Protein AF-A0A7S2S5Z4-F1 (afdb_monomer)

pLDDT: mean 73.34, std 19.38, range [32.06, 94.19]

Secondary structure (DSSP, 8-state):
-------------------------------------HHHHHHHHHHHHHHHTS-HHHHHHHHHHHHHHHHHTSTTHHHHHHHHHHHHHHHS-TT---B----S-HHHHHHHHHHHHHHHHHHHHHHHHHHHHHHHHHTTSTTHHHHHHHHHHHHHHH--SS-B-HHHHHHHHHHHHHHHHHHHHHTS----------

Solvent-accessible surface area (backbone atoms only — not comparable to full-atom values): 11552 Å² total; per-residue (Å²): 132,88,86,90,87,82,84,87,73,90,83,78,80,73,84,70,82,80,71,87,87,75,91,77,96,64,96,70,76,84,67,77,76,71,76,70,70,73,59,56,66,56,22,51,54,52,26,52,48,26,44,76,72,55,49,16,52,59,52,16,46,52,30,38,52,53,10,51,55,28,39,71,60,62,84,38,25,72,58,10,56,50,30,42,54,48,14,58,40,43,46,44,56,51,84,62,78,85,44,71,54,74,68,97,46,75,70,59,57,53,51,32,51,55,50,30,62,74,37,34,73,63,12,51,57,48,28,52,53,25,51,56,51,18,50,60,30,38,74,63,64,80,26,40,73,47,18,55,50,26,52,54,51,24,52,42,40,40,43,72,55,63,65,39,55,64,69,61,51,52,50,52,51,52,51,49,52,50,52,54,50,47,51,56,57,74,72,45,80,88,70,84,76,80,71,87,79,129

Foldseek 3Di:
DDDDDDDDDDDDDDPDPDDDDDDDDDPDDPPPPPPPVVQPVVLVVVLVCCVVPLCLLVLLVVLLVVLVVLCVVVVSVVVSVLSNVLSVCSSRVGPADWDLDDDPDVVQVVVLVVVLVVQQVVLVVLLVVLCVSLVVLVVVVVSPVSSVSSVVSSVCSSRSDRTDGPVVVVVVVVVVCVVVVVVVVVPDPDDDDPDPDD

Mean predicted aligned error: 14.9 Å

Sequence (198 aa):
MNVKGSHGGPSYAVPIAQAPVGTETTIHTTETVFYEDDGQSVSFVFNVLWICFGSGAVIAAVYAVFGFLLCCTIVLAPFGLQLLKIAQLALFPFGKHVDSCSCENSCTAIIDIIMNVLWFPMGFVLLQLHIVMGISCALTCIGIPFAFQHLKLAQLALFPFGSANHNDYTSHVHTRTHVQRQTIYDDAPDYPRYGAVN

Structure (mmCIF, N/CA/C/O backbone):
data_AF-A0A7S2S5Z4-F1
#
_entry.id   AF-A0A7S2S5Z4-F1
#
loop_
_atom_site.group_PDB
_atom_site.id
_atom_site.type_symbol
_atom_site.label_atom_id
_atom_site.label_alt_id
_atom_site.label_comp_id
_atom_site.label_asym_id
_atom_site.label_entity_id
_atom_site.label_seq_id
_atom_site.pdbx_PDB_ins_code
_atom_site.Cartn_x
_atom_site.Cartn_y
_atom_site.Cartn_z
_atom_site.occupancy
_atom_site.B_iso_or_equiv
_atom_site.auth_seq_id
_atom_site.auth_comp_id
_atom_site.auth_asym_id
_atom_site.auth_atom_id
_atom_site.pdbx_PDB_model_num
ATOM 1 N N . MET A 1 1 ? 67.514 34.088 31.538 1.00 35.75 1 MET A N 1
ATOM 2 C CA . MET A 1 1 ? 67.143 34.634 30.217 1.00 35.75 1 MET A CA 1
ATOM 3 C C . MET A 1 1 ? 66.727 33.479 29.317 1.00 35.75 1 MET A C 1
ATOM 5 O O . MET A 1 1 ? 67.397 32.459 29.310 1.00 35.75 1 MET A O 1
ATOM 9 N N . ASN A 1 2 ? 65.583 33.670 28.659 1.00 34.47 2 ASN A N 1
ATOM 10 C CA . ASN A 1 2 ? 65.002 32.985 27.487 1.00 34.47 2 ASN A CA 1
ATOM 11 C C . ASN A 1 2 ? 66.112 32.606 26.445 1.00 34.47 2 ASN A C 1
ATOM 13 O O . ASN A 1 2 ? 67.126 33.296 26.427 1.00 34.47 2 ASN A O 1
ATOM 17 N N . VAL A 1 3 ? 66.060 31.598 25.552 1.00 38.84 3 VAL A N 1
ATOM 18 C CA . VAL A 1 3 ? 65.082 31.348 24.468 1.00 38.84 3 VAL A CA 1
ATOM 19 C C . VAL A 1 3 ? 65.391 30.017 23.706 1.00 38.84 3 VAL A C 1
ATOM 21 O O . VAL A 1 3 ? 66.540 29.778 23.359 1.00 38.84 3 VAL A O 1
ATOM 24 N N . LYS A 1 4 ? 64.318 29.268 23.361 1.00 37.03 4 LYS A N 1
ATOM 25 C CA . LYS A 1 4 ? 64.013 28.359 22.205 1.00 37.03 4 LYS A CA 1
ATOM 26 C C . LYS A 1 4 ? 64.847 27.121 21.826 1.00 37.03 4 LYS A C 1
ATOM 28 O O . LYS A 1 4 ? 66.028 27.196 21.521 1.00 37.03 4 LYS A O 1
ATOM 33 N N . GLY A 1 5 ? 64.077 26.064 21.522 1.00 32.06 5 GLY A N 1
ATOM 34 C CA . GLY A 1 5 ? 64.346 25.144 20.411 1.00 32.06 5 GLY A CA 1
ATOM 35 C C . GLY A 1 5 ? 63.546 23.834 20.456 1.00 32.06 5 GLY A C 1
ATOM 36 O O . GLY A 1 5 ? 64.161 22.783 20.549 1.00 32.06 5 GLY A O 1
ATOM 37 N N . SER A 1 6 ? 62.205 23.860 20.426 1.00 34.72 6 SER A N 1
ATOM 38 C CA . SER A 1 6 ? 61.393 22.633 20.287 1.00 34.72 6 SER A CA 1
ATOM 39 C C . SER A 1 6 ? 60.751 22.592 18.901 1.00 34.72 6 SER A C 1
ATOM 41 O O . SER A 1 6 ? 60.017 23.505 18.518 1.00 34.72 6 SER A O 1
ATOM 43 N N . HIS A 1 7 ? 61.123 21.566 18.138 1.00 40.75 7 HIS A N 1
ATOM 44 C CA . HIS A 1 7 ? 60.677 21.294 16.779 1.00 40.75 7 HIS A CA 1
ATOM 45 C C . HIS A 1 7 ? 59.185 20.950 16.738 1.00 40.75 7 HIS A C 1
ATOM 47 O O . HIS A 1 7 ? 58.712 20.094 17.483 1.00 40.75 7 HIS A O 1
ATOM 53 N N . GLY A 1 8 ? 58.463 21.606 15.829 1.00 41.84 8 GLY A N 1
ATOM 54 C CA . GLY A 1 8 ? 57.088 21.270 15.486 1.00 41.84 8 GLY A CA 1
ATOM 55 C C . GLY A 1 8 ? 57.014 19.985 14.662 1.00 41.84 8 GLY A C 1
ATOM 56 O O . GLY A 1 8 ? 57.680 19.864 13.635 1.00 41.84 8 GLY A O 1
ATOM 57 N N . GLY A 1 9 ? 56.176 19.053 15.108 1.00 35.16 9 GLY A N 1
ATOM 58 C CA . GLY A 1 9 ? 55.595 17.996 14.282 1.00 35.16 9 GLY A CA 1
ATOM 59 C C . GLY A 1 9 ? 54.111 18.299 14.025 1.00 35.16 9 GLY A C 1
ATOM 60 O O . GLY A 1 9 ? 53.494 19.000 14.834 1.00 35.16 9 GLY A O 1
ATOM 61 N N . PRO A 1 10 ? 53.524 17.830 12.909 1.00 38.25 10 PRO A N 1
ATOM 62 C CA . PRO A 1 10 ? 52.137 18.118 12.566 1.00 38.25 10 PRO A CA 1
ATOM 63 C C . PRO A 1 10 ? 51.181 17.465 13.571 1.00 38.25 10 PRO A C 1
ATOM 65 O O . PRO A 1 10 ? 51.155 16.249 13.749 1.00 38.25 10 PRO A O 1
ATOM 68 N N . SER A 1 11 ? 50.391 18.309 14.231 1.00 39.28 11 SER A N 1
ATOM 69 C CA . SER A 1 11 ? 49.291 17.916 15.103 1.00 39.28 11 SER A CA 1
ATOM 70 C C . SER A 1 11 ? 48.134 17.430 14.229 1.00 39.28 11 SER A C 1
ATOM 72 O O . SER A 1 11 ? 47.405 18.239 13.658 1.00 39.28 11 SER A O 1
ATOM 74 N N . TYR A 1 12 ? 47.979 16.114 14.077 1.00 47.72 12 TYR A N 1
ATOM 75 C CA . TYR A 1 12 ? 46.715 15.558 13.605 1.00 47.72 12 TYR A CA 1
ATOM 76 C C . TYR A 1 12 ? 45.796 15.427 14.822 1.00 47.72 12 TYR A C 1
ATOM 78 O O . TYR A 1 12 ? 45.972 14.578 15.694 1.00 47.72 12 TYR A O 1
ATOM 86 N N . ALA A 1 13 ? 44.836 16.341 14.927 1.00 36.75 13 ALA A N 1
ATOM 87 C CA . ALA A 1 13 ? 43.748 16.211 15.876 1.00 36.75 13 ALA A CA 1
ATOM 88 C C . ALA A 1 13 ? 42.851 15.058 15.409 1.00 36.75 13 ALA A C 1
ATOM 90 O O . ALA A 1 13 ? 42.103 15.196 14.444 1.00 36.75 13 ALA A O 1
ATOM 91 N N . VAL A 1 14 ? 42.931 13.914 16.084 1.00 42.06 14 VAL A N 1
ATOM 92 C CA . VAL A 1 14 ? 41.853 12.922 16.050 1.00 42.06 14 VAL A CA 1
ATOM 93 C C . VAL A 1 14 ? 40.667 13.560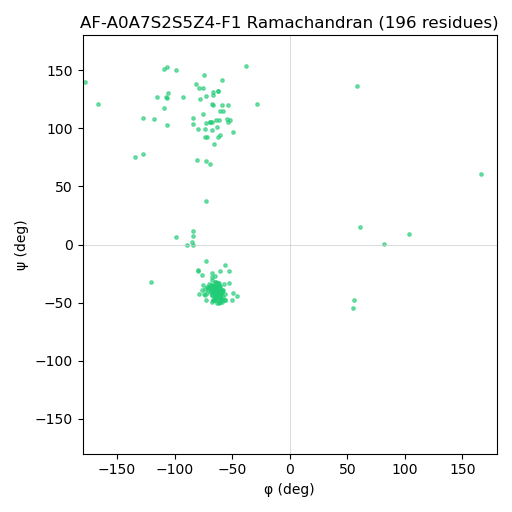 16.783 1.00 42.06 14 VAL A C 1
ATOM 95 O O . VAL A 1 14 ? 40.832 13.917 17.953 1.00 42.06 14 VAL A O 1
ATOM 98 N N . PRO A 1 15 ? 39.483 13.743 16.169 1.00 40.06 15 PRO A N 1
ATOM 99 C CA . PRO A 1 15 ? 38.296 14.089 16.932 1.00 40.06 15 PRO A CA 1
ATOM 100 C C . PRO A 1 15 ? 37.944 12.883 17.803 1.00 40.06 15 PRO A C 1
ATOM 102 O O . PRO A 1 15 ? 37.377 11.889 17.355 1.00 40.06 15 PRO A O 1
ATOM 105 N N . ILE A 1 16 ? 38.367 12.963 19.061 1.00 40.84 16 ILE A N 1
ATOM 106 C CA . ILE A 1 16 ? 38.003 12.039 20.124 1.00 40.84 16 ILE A CA 1
ATOM 107 C C . ILE A 1 16 ? 36.482 12.106 20.229 1.00 40.84 16 ILE A C 1
ATOM 109 O O . ILE A 1 16 ? 35.926 13.182 20.460 1.00 40.84 16 ILE A O 1
ATOM 113 N N . ALA A 1 17 ? 35.812 10.974 20.029 1.00 46.44 17 ALA A N 1
ATOM 114 C CA . ALA A 1 17 ? 34.403 10.826 20.347 1.00 46.44 17 ALA A CA 1
ATOM 115 C C . ALA A 1 17 ? 34.191 11.289 21.797 1.00 46.44 17 ALA A C 1
ATOM 117 O O . ALA A 1 17 ? 34.629 10.629 22.740 1.00 46.44 17 ALA A O 1
ATOM 118 N N . GLN A 1 18 ? 33.580 12.460 21.976 1.00 35.84 18 GLN A N 1
ATOM 119 C CA . GLN A 1 18 ? 33.203 12.954 23.291 1.00 35.84 18 GLN A CA 1
ATOM 120 C C . GLN A 1 18 ? 32.030 12.107 23.786 1.00 35.84 18 GLN A C 1
ATOM 122 O O . GLN A 1 18 ? 30.871 12.395 23.499 1.00 35.84 18 GLN A O 1
ATOM 127 N N . ALA A 1 19 ? 32.334 11.041 24.523 1.00 42.00 19 ALA A N 1
ATOM 128 C CA . ALA A 1 19 ? 31.381 10.470 25.459 1.00 42.00 19 ALA A CA 1
ATOM 129 C C . ALA A 1 19 ? 31.161 11.501 26.582 1.00 42.00 19 ALA A C 1
ATOM 131 O O . ALA A 1 19 ? 32.151 11.997 27.135 1.00 42.00 19 ALA A O 1
ATOM 132 N N . PRO A 1 20 ? 29.915 11.864 26.933 1.00 42.94 20 PRO A N 1
ATOM 133 C CA . PRO A 1 20 ? 29.685 12.733 28.072 1.00 42.94 20 PRO A CA 1
ATOM 134 C C . PRO A 1 20 ? 30.033 11.966 29.352 1.00 42.94 20 PRO A C 1
ATOM 136 O O . PRO A 1 20 ? 29.313 11.074 29.794 1.00 42.94 20 PRO A O 1
ATOM 139 N N . VAL A 1 21 ? 31.180 12.324 29.928 1.00 47.44 21 VAL A N 1
ATOM 140 C CA . VAL A 1 21 ? 31.572 11.999 31.299 1.00 47.44 21 VAL A CA 1
ATOM 141 C C . VAL A 1 21 ? 30.729 12.872 32.227 1.00 47.44 21 VAL A C 1
ATOM 143 O O . VAL A 1 21 ? 30.955 14.074 32.343 1.00 47.44 21 VAL A O 1
ATOM 146 N N . GLY A 1 22 ? 29.735 12.248 32.854 1.00 37.84 22 GLY A N 1
ATOM 147 C CA . GLY A 1 22 ? 28.956 12.777 33.966 1.00 37.84 22 GLY A CA 1
ATOM 148 C C . GLY A 1 22 ? 28.975 11.751 35.093 1.00 37.84 22 GLY A C 1
ATOM 149 O O . GLY A 1 22 ? 28.433 10.659 34.969 1.00 37.84 22 GLY A O 1
ATOM 150 N N . THR A 1 23 ? 29.697 12.092 36.146 1.00 40.00 23 THR A N 1
ATOM 151 C CA . THR A 1 23 ? 30.058 11.280 37.304 1.00 40.00 23 THR A CA 1
ATOM 152 C C . THR A 1 23 ? 28.889 11.164 38.287 1.00 40.00 23 THR A C 1
ATOM 154 O O . THR A 1 23 ? 28.434 12.195 38.762 1.00 40.00 23 THR A O 1
ATOM 157 N N . GLU A 1 24 ? 28.472 9.947 38.659 1.00 36.22 24 GLU A N 1
ATOM 158 C CA . GLU A 1 24 ? 28.157 9.589 40.055 1.00 36.22 24 GLU A CA 1
ATOM 159 C C . GLU A 1 24 ? 28.022 8.067 40.231 1.00 36.22 24 GLU A C 1
ATOM 161 O O . GLU A 1 24 ? 27.227 7.383 39.589 1.00 36.22 24 GLU A O 1
ATOM 166 N N . THR A 1 25 ? 28.860 7.532 41.114 1.00 44.59 25 THR A N 1
ATOM 167 C CA . THR A 1 25 ? 28.954 6.123 41.485 1.00 44.59 25 THR A CA 1
ATOM 168 C C . THR A 1 25 ? 27.765 5.739 42.365 1.00 44.59 25 THR A C 1
ATOM 170 O O . THR A 1 25 ? 27.832 5.864 43.583 1.00 44.59 25 THR A O 1
ATOM 173 N N . THR A 1 26 ? 26.687 5.236 41.769 1.00 34.41 26 THR A N 1
ATOM 174 C CA . THR A 1 26 ? 25.682 4.438 42.486 1.00 34.41 26 THR A CA 1
ATOM 175 C C . THR A 1 26 ? 25.720 3.039 41.895 1.00 34.41 26 THR A C 1
ATOM 177 O O . THR A 1 26 ? 25.682 2.881 40.677 1.00 34.41 26 THR A O 1
ATOM 180 N N . ILE A 1 27 ? 25.880 2.022 42.740 1.00 42.06 27 ILE A N 1
ATOM 181 C CA . ILE A 1 27 ? 25.939 0.616 42.332 1.00 42.06 27 ILE A CA 1
ATOM 182 C C . ILE A 1 27 ? 24.557 0.243 41.777 1.00 42.06 27 ILE A C 1
ATOM 184 O O . ILE A 1 27 ? 23.680 -0.193 42.514 1.00 42.06 27 ILE A O 1
ATOM 188 N N . HIS A 1 28 ? 24.339 0.486 40.486 1.00 34.00 28 HIS A N 1
ATOM 189 C CA . HIS A 1 28 ? 23.132 0.079 39.787 1.00 34.00 28 HIS A CA 1
ATOM 190 C C . HIS A 1 28 ? 23.310 -1.369 39.357 1.00 34.00 28 HIS A C 1
ATOM 192 O O . HIS A 1 28 ? 24.112 -1.688 38.477 1.00 34.00 28 HIS A O 1
ATOM 198 N N . THR A 1 29 ? 22.565 -2.242 40.031 1.00 39.62 29 THR A N 1
ATOM 199 C CA . THR A 1 29 ? 22.150 -3.556 39.553 1.00 39.62 29 THR A CA 1
ATOM 200 C C . THR A 1 29 ? 22.057 -3.540 38.031 1.00 39.62 29 THR A C 1
ATOM 202 O O . THR A 1 29 ? 21.316 -2.741 37.460 1.00 39.62 29 THR A O 1
ATOM 205 N N . THR A 1 30 ? 22.832 -4.400 37.372 1.00 47.44 30 THR A N 1
ATOM 206 C CA . THR A 1 30 ? 22.680 -4.694 35.947 1.00 47.44 30 THR A CA 1
ATOM 207 C C . THR A 1 30 ? 21.373 -5.461 35.765 1.00 47.44 30 THR A C 1
ATOM 209 O O . THR A 1 30 ? 21.367 -6.656 35.492 1.00 47.44 30 THR A O 1
ATOM 212 N N . GLU A 1 31 ? 20.242 -4.791 35.974 1.00 44.16 31 GLU A N 1
ATOM 213 C CA . GLU A 1 31 ? 19.014 -5.213 35.335 1.00 44.16 31 GLU A CA 1
ATOM 214 C C . GLU A 1 31 ? 19.257 -4.948 33.858 1.00 44.16 31 GLU A C 1
ATOM 216 O O . GLU A 1 31 ? 19.344 -3.810 33.398 1.00 44.16 31 GLU A O 1
ATOM 221 N N . THR A 1 32 ? 19.477 -6.029 33.119 1.00 43.31 32 THR A N 1
ATOM 222 C CA . THR A 1 32 ? 19.173 -6.058 31.702 1.00 43.31 32 THR A CA 1
ATOM 223 C C . THR A 1 32 ? 17.748 -5.537 31.581 1.00 43.31 32 THR A C 1
ATOM 225 O O . THR A 1 32 ? 16.797 -6.279 31.824 1.00 43.31 32 THR A O 1
ATOM 228 N N . VAL A 1 33 ? 17.598 -4.245 31.289 1.00 52.91 33 VAL A N 1
ATOM 229 C CA . VAL A 1 33 ? 16.338 -3.698 30.809 1.00 52.91 33 VAL A CA 1
ATOM 230 C C . VAL A 1 33 ? 16.130 -4.421 29.492 1.00 52.91 33 VAL A C 1
ATOM 232 O O . VAL A 1 33 ? 16.711 -4.070 28.465 1.00 52.91 33 VAL A O 1
ATOM 235 N N . PHE A 1 34 ? 15.404 -5.534 29.563 1.00 45.66 34 PHE A N 1
ATOM 236 C CA . PHE A 1 34 ? 14.743 -6.088 28.409 1.00 45.66 34 PHE A CA 1
ATOM 237 C C . PHE A 1 34 ? 13.916 -4.918 27.890 1.00 45.66 34 PHE A C 1
ATOM 239 O O . PHE A 1 34 ? 12.983 -4.474 28.557 1.00 45.66 34 PHE A O 1
ATOM 246 N N . TYR A 1 35 ? 14.335 -4.340 26.765 1.00 47.91 35 TYR A N 1
ATOM 247 C CA . TYR A 1 35 ? 13.400 -3.608 25.934 1.00 47.91 35 TYR A CA 1
ATOM 248 C C . TYR A 1 35 ? 12.370 -4.660 25.555 1.00 47.91 35 TYR A C 1
ATOM 250 O O . TYR A 1 35 ? 12.604 -5.483 24.670 1.00 47.91 35 TYR A O 1
ATOM 258 N N . GLU A 1 36 ? 11.298 -4.726 26.331 1.00 54.91 36 GLU A N 1
ATOM 259 C CA . GLU A 1 36 ? 10.084 -5.352 25.870 1.00 54.91 36 GLU A CA 1
ATOM 260 C C . GLU A 1 36 ? 9.781 -4.630 24.547 1.00 54.91 36 GLU A C 1
ATOM 262 O O . GLU A 1 36 ? 9.798 -3.400 24.456 1.00 54.91 36 GLU A O 1
ATOM 267 N N . ASP A 1 37 ? 9.726 -5.382 23.448 1.00 57.19 37 ASP A N 1
ATOM 268 C CA . ASP A 1 37 ? 9.360 -4.834 22.144 1.00 57.19 37 ASP A CA 1
ATOM 269 C C . ASP A 1 37 ? 7.850 -4.559 22.199 1.00 57.19 37 ASP A C 1
ATOM 271 O O . ASP A 1 37 ? 7.027 -5.298 21.653 1.00 57.19 37 ASP A O 1
ATOM 275 N N . ASP A 1 38 ? 7.479 -3.519 22.955 1.00 56.97 38 ASP A N 1
ATOM 276 C CA . ASP A 1 38 ? 6.111 -3.147 23.337 1.00 56.97 38 ASP A CA 1
ATOM 277 C C . ASP A 1 38 ? 5.202 -2.942 22.110 1.00 56.97 38 ASP A C 1
ATOM 279 O O . ASP A 1 38 ? 3.971 -2.933 22.202 1.00 56.97 38 ASP A O 1
ATOM 283 N N . GLY A 1 39 ? 5.816 -2.764 20.935 1.00 59.72 39 GLY A N 1
ATOM 284 C CA . GLY A 1 39 ? 5.173 -2.499 19.656 1.00 59.72 39 GLY A CA 1
ATOM 285 C C . GLY A 1 39 ? 4.590 -3.724 18.942 1.00 59.72 39 GLY A C 1
ATOM 286 O O . GLY A 1 39 ? 3.684 -3.558 18.116 1.00 59.72 39 GLY A O 1
ATOM 287 N N . GLN A 1 40 ? 5.047 -4.950 19.232 1.00 64.88 40 GLN A N 1
ATOM 288 C CA . GLN A 1 40 ? 4.597 -6.153 18.500 1.00 64.88 40 GLN A CA 1
ATOM 289 C C . GLN A 1 40 ? 3.167 -6.541 18.871 1.00 64.88 40 GLN A C 1
ATOM 291 O O . GLN A 1 40 ? 2.316 -6.750 18.001 1.00 64.88 40 GLN A O 1
ATOM 296 N N . SER A 1 41 ? 2.881 -6.584 20.171 1.00 72.19 41 SER A N 1
ATOM 297 C CA . SER A 1 41 ? 1.585 -7.006 20.709 1.00 72.19 41 SER A CA 1
ATOM 298 C C . SER A 1 41 ? 0.464 -6.043 20.314 1.00 72.19 41 SER A C 1
ATOM 300 O O . SER A 1 41 ? -0.615 -6.471 19.900 1.00 72.19 41 SER A O 1
ATOM 302 N N . VAL A 1 42 ? 0.731 -4.733 20.355 1.00 78.38 42 VAL A N 1
ATOM 303 C CA . VAL A 1 42 ? -0.233 -3.714 19.913 1.00 78.38 42 VAL A CA 1
ATOM 304 C C . VAL A 1 42 ? -0.488 -3.802 18.407 1.00 78.38 42 VAL A C 1
ATOM 306 O O . VAL A 1 42 ? -1.640 -3.751 17.974 1.00 78.38 42 VAL A O 1
ATOM 309 N N . SER A 1 43 ? 0.557 -4.026 17.604 1.00 83.69 43 SER A N 1
ATOM 310 C CA . SER A 1 43 ? 0.428 -4.177 16.151 1.00 83.69 43 SER A CA 1
ATOM 311 C C . SER A 1 43 ? -0.397 -5.407 15.779 1.00 83.69 43 SER A C 1
ATOM 313 O O . SER A 1 43 ? -1.216 -5.341 14.862 1.00 83.69 43 SER A O 1
ATOM 315 N N . PHE A 1 44 ? -0.247 -6.512 16.514 1.00 87.44 44 PHE A N 1
ATOM 316 C CA . PHE A 1 44 ? -1.049 -7.715 16.308 1.00 87.44 44 PHE A CA 1
ATOM 317 C C . PHE A 1 44 ? -2.544 -7.455 16.534 1.00 87.44 44 PHE A C 1
ATOM 319 O O . PHE A 1 44 ? -3.356 -7.749 15.655 1.00 87.44 44 PHE A O 1
ATOM 326 N N . VAL A 1 45 ? -2.913 -6.844 17.664 1.00 88.06 45 VAL A N 1
ATOM 327 C CA . VAL A 1 45 ? -4.318 -6.537 17.985 1.00 88.06 45 VAL A CA 1
ATOM 328 C C . VAL A 1 45 ? -4.938 -5.627 16.922 1.00 88.06 45 VAL A C 1
ATOM 330 O O . VAL A 1 45 ? -6.018 -5.925 16.408 1.00 88.06 45 VAL A O 1
ATOM 333 N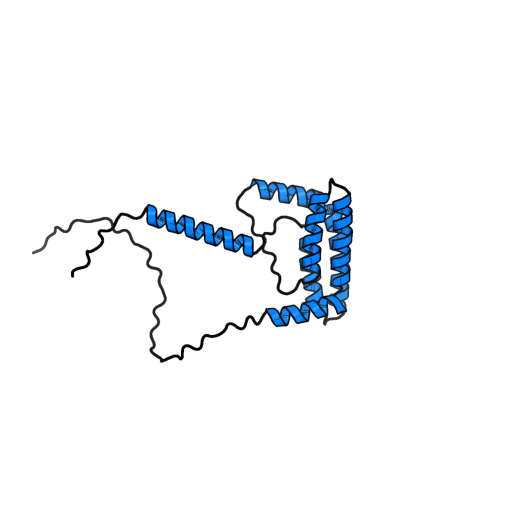 N . PHE A 1 46 ? -4.245 -4.557 16.523 1.00 87.44 46 PHE A N 1
ATOM 334 C CA . PHE A 1 46 ? -4.742 -3.655 15.481 1.00 87.44 46 PHE A CA 1
ATOM 335 C C . PHE A 1 46 ? -4.851 -4.322 14.108 1.00 87.44 46 PHE A C 1
ATOM 337 O O . PHE A 1 46 ? -5.806 -4.043 13.386 1.00 87.44 46 PHE A O 1
ATOM 344 N N . ASN A 1 47 ? -3.940 -5.233 13.756 1.00 90.56 47 ASN A N 1
ATOM 345 C CA . ASN A 1 47 ? -4.035 -6.021 12.527 1.00 90.56 47 ASN A CA 1
ATOM 346 C C . ASN A 1 47 ? -5.258 -6.958 12.531 1.00 90.56 47 ASN A C 1
ATOM 348 O O . ASN A 1 47 ? -5.936 -7.089 11.513 1.00 90.56 47 ASN A O 1
ATOM 352 N N . VAL A 1 48 ? -5.595 -7.564 13.674 1.00 89.69 48 VAL A N 1
ATOM 353 C CA . VAL A 1 48 ? -6.818 -8.374 13.807 1.00 89.69 48 VAL A CA 1
ATOM 354 C C . VAL A 1 48 ? -8.068 -7.501 13.667 1.00 89.69 48 VAL A C 1
ATOM 356 O O . VAL A 1 48 ? -8.958 -7.825 12.879 1.00 89.69 48 VAL A O 1
ATOM 359 N N . LEU A 1 49 ? -8.131 -6.359 14.363 1.00 88.44 49 LEU A N 1
ATOM 360 C CA . LEU A 1 49 ? -9.255 -5.425 14.222 1.00 88.44 49 LEU A CA 1
ATOM 361 C C . LEU A 1 49 ? -9.375 -4.884 12.791 1.00 88.44 49 LEU A C 1
ATOM 363 O O . LEU A 1 49 ? -10.480 -4.690 12.295 1.00 88.44 49 LEU A O 1
ATOM 367 N N . TRP A 1 50 ? -8.257 -4.660 12.112 1.00 90.44 50 TRP A N 1
ATOM 368 C CA . TRP A 1 50 ? -8.219 -4.202 10.728 1.00 90.44 50 TRP A CA 1
ATOM 369 C C . TRP A 1 50 ? -8.836 -5.204 9.754 1.00 90.44 50 TRP A C 1
ATOM 371 O O . TRP A 1 50 ? -9.608 -4.819 8.876 1.00 90.44 50 TRP A O 1
ATOM 381 N N . ILE A 1 51 ? -8.541 -6.490 9.934 1.00 88.62 51 ILE A N 1
ATOM 382 C CA . ILE A 1 51 ? -9.120 -7.561 9.122 1.00 88.62 51 ILE A CA 1
ATOM 383 C C . ILE A 1 51 ? -10.631 -7.671 9.369 1.00 88.62 51 ILE A C 1
ATOM 385 O O . ILE A 1 51 ? -11.386 -7.808 8.407 1.00 88.62 51 ILE A O 1
ATOM 389 N N . CYS A 1 52 ? -11.076 -7.568 10.625 1.00 85.06 52 CYS A N 1
ATOM 390 C CA . CYS A 1 52 ? -12.487 -7.728 10.991 1.00 85.06 52 CYS A CA 1
ATOM 391 C C . CYS A 1 52 ? -13.357 -6.491 10.703 1.00 85.06 52 CYS A C 1
ATOM 393 O O . CYS A 1 52 ? -14.480 -6.633 10.229 1.00 85.06 52 CYS A O 1
ATOM 395 N N . PHE A 1 53 ? -12.860 -5.287 11.000 1.00 80.94 53 PHE A N 1
ATOM 396 C CA . PHE A 1 53 ? -13.633 -4.035 10.990 1.00 80.94 53 PHE A CA 1
ATOM 397 C C . PHE A 1 53 ? -13.081 -2.985 10.020 1.00 80.94 53 PHE A C 1
ATOM 399 O O . PHE A 1 53 ? -13.845 -2.212 9.454 1.00 80.94 53 PHE A O 1
ATOM 406 N N . GLY A 1 54 ? -11.765 -2.956 9.804 1.00 76.19 54 GLY A N 1
ATOM 407 C CA . GLY A 1 54 ? -11.085 -1.958 8.970 1.00 76.19 54 GLY A CA 1
ATOM 408 C C . GLY A 1 54 ? -11.073 -2.263 7.470 1.00 76.19 54 GLY A C 1
ATOM 409 O O . GLY A 1 54 ? -10.331 -1.625 6.734 1.00 76.19 54 GLY A O 1
ATOM 410 N N . SER A 1 55 ? -11.855 -3.237 6.991 1.00 83.31 55 SER A N 1
ATOM 411 C CA . SER A 1 55 ? -11.899 -3.691 5.585 1.00 83.31 55 SER A CA 1
ATOM 412 C C . SER A 1 55 ? -10.586 -4.262 5.018 1.00 83.31 55 SER A C 1
ATOM 414 O O . SER A 1 55 ? -10.462 -4.467 3.807 1.00 83.31 55 SER A O 1
ATOM 416 N N . GLY A 1 56 ? -9.623 -4.592 5.883 1.00 86.38 56 GLY A N 1
ATOM 417 C CA . GLY A 1 56 ? -8.285 -5.032 5.492 1.00 86.38 56 GLY A CA 1
ATOM 418 C C . GLY A 1 56 ? -8.250 -6.247 4.574 1.00 86.38 56 GLY A C 1
ATOM 419 O O . GLY A 1 56 ? -7.535 -6.250 3.573 1.00 86.38 56 GLY A O 1
ATOM 420 N N . ALA A 1 57 ? -9.076 -7.256 4.865 1.00 88.94 57 ALA A N 1
ATOM 421 C CA . ALA A 1 57 ? -9.186 -8.452 4.031 1.00 88.94 57 ALA A CA 1
ATOM 422 C C . ALA A 1 57 ? -9.708 -8.138 2.622 1.00 88.94 57 ALA A C 1
ATOM 424 O O . ALA A 1 57 ? -9.214 -8.693 1.643 1.00 88.94 57 ALA A O 1
ATOM 425 N N . VAL A 1 58 ? -10.678 -7.224 2.513 1.00 90.69 58 VAL A N 1
ATOM 426 C CA . VAL A 1 58 ? -11.267 -6.824 1.228 1.00 90.69 58 VAL A CA 1
ATOM 427 C C . VAL A 1 58 ? -10.229 -6.093 0.388 1.00 90.69 58 VAL A C 1
ATOM 429 O O . VAL A 1 58 ? -10.023 -6.439 -0.771 1.00 90.69 58 VAL A O 1
ATOM 432 N N . ILE A 1 59 ? -9.526 -5.126 0.979 1.00 91.69 59 ILE A N 1
ATOM 433 C CA . ILE A 1 59 ? -8.482 -4.374 0.280 1.00 91.69 59 ILE A CA 1
ATOM 434 C C . ILE A 1 59 ? -7.335 -5.291 -0.151 1.00 91.69 59 ILE A C 1
ATOM 436 O O . ILE A 1 59 ? -6.930 -5.249 -1.311 1.00 91.69 59 ILE A O 1
ATOM 440 N N . ALA A 1 60 ? -6.848 -6.164 0.733 1.00 91.75 60 ALA A N 1
ATOM 441 C CA . ALA A 1 60 ? -5.810 -7.130 0.383 1.00 91.75 60 ALA A CA 1
ATOM 442 C C . ALA A 1 60 ? -6.250 -8.056 -0.765 1.00 91.75 60 ALA A C 1
ATOM 444 O O . ALA A 1 60 ? -5.467 -8.306 -1.680 1.00 91.75 60 ALA A 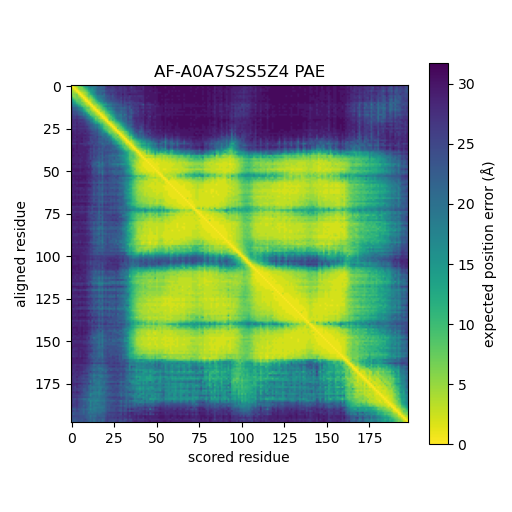O 1
ATOM 445 N N . ALA A 1 61 ? -7.510 -8.507 -0.768 1.00 92.25 61 ALA A N 1
ATOM 446 C CA . ALA A 1 61 ? -8.065 -9.309 -1.854 1.00 92.25 61 ALA A CA 1
ATOM 447 C C . ALA A 1 61 ? -8.154 -8.526 -3.175 1.00 92.25 61 ALA A C 1
ATOM 449 O O . ALA A 1 61 ? -7.787 -9.064 -4.217 1.00 92.25 61 ALA A O 1
ATOM 450 N N . VAL A 1 62 ? -8.572 -7.255 -3.146 1.00 93.12 62 VAL A N 1
ATOM 451 C CA . VAL A 1 62 ? -8.591 -6.387 -4.337 1.00 93.12 62 VAL A CA 1
ATOM 452 C C . VAL A 1 62 ? -7.187 -6.254 -4.927 1.00 93.12 62 VAL A C 1
ATOM 454 O O . VAL A 1 62 ? -7.015 -6.484 -6.123 1.00 93.12 62 VAL A O 1
ATOM 457 N N . TYR A 1 63 ? -6.171 -5.970 -4.106 1.00 92.62 63 TYR A N 1
ATOM 458 C CA . TYR A 1 63 ? -4.779 -5.908 -4.568 1.00 92.62 63 TYR A CA 1
ATOM 459 C C . TYR A 1 63 ? -4.270 -7.250 -5.094 1.00 92.62 63 TYR A C 1
ATOM 461 O O . TYR A 1 63 ? -3.578 -7.279 -6.110 1.00 92.62 63 TYR A O 1
ATOM 469 N N . ALA A 1 64 ? -4.625 -8.360 -4.443 1.00 92.69 64 ALA A N 1
ATOM 470 C CA . ALA A 1 64 ? -4.217 -9.693 -4.869 1.00 92.69 64 ALA A CA 1
ATOM 471 C C . ALA A 1 64 ? -4.817 -10.070 -6.231 1.00 92.69 64 ALA A C 1
ATOM 473 O O . ALA A 1 64 ? -4.094 -10.502 -7.128 1.00 92.69 64 ALA A O 1
ATOM 474 N N . VAL A 1 65 ? -6.124 -9.861 -6.409 1.00 93.81 65 VAL A N 1
ATOM 475 C CA . VAL A 1 65 ? -6.831 -10.158 -7.661 1.00 93.81 65 VAL A CA 1
ATOM 476 C C . VAL A 1 65 ? -6.354 -9.233 -8.776 1.00 93.81 65 VAL A C 1
ATOM 478 O O . VAL A 1 65 ? -6.011 -9.709 -9.855 1.00 93.81 65 VAL A O 1
ATOM 481 N N . PHE A 1 66 ? -6.272 -7.925 -8.523 1.00 92.62 66 PHE A N 1
ATOM 482 C CA . PHE A 1 66 ? -5.818 -6.964 -9.528 1.00 92.62 66 PHE A CA 1
ATOM 483 C C . PHE A 1 66 ? -4.350 -7.203 -9.908 1.00 92.62 66 PHE A C 1
ATOM 485 O O . PHE A 1 66 ? -4.014 -7.224 -11.089 1.00 92.62 66 PHE A O 1
ATOM 492 N N . GLY A 1 67 ? -3.489 -7.491 -8.928 1.00 90.75 67 GLY A N 1
ATOM 493 C CA . GLY A 1 67 ? -2.098 -7.874 -9.156 1.00 90.75 67 GLY A CA 1
ATOM 494 C C . GLY A 1 67 ? -1.970 -9.148 -9.992 1.00 90.75 67 GLY A C 1
ATOM 495 O O . GLY A 1 67 ? -1.204 -9.171 -10.952 1.00 90.75 67 GLY A O 1
ATOM 496 N N . PHE A 1 68 ? -2.768 -10.179 -9.701 1.00 93.56 68 PHE A N 1
ATOM 497 C CA . PHE A 1 68 ? -2.783 -11.415 -10.486 1.00 93.56 68 PHE A CA 1
ATOM 498 C C . PHE A 1 68 ? -3.236 -11.178 -11.934 1.00 93.56 68 PHE A C 1
ATOM 500 O O . PHE A 1 68 ? -2.590 -11.658 -12.863 1.00 93.56 68 PHE A O 1
ATOM 507 N N . LEU A 1 69 ? -4.286 -10.377 -12.143 1.00 92.50 69 LEU A N 1
ATOM 508 C CA . LEU A 1 69 ? -4.758 -10.012 -13.483 1.00 92.50 69 LEU A CA 1
ATOM 509 C C . LEU A 1 69 ? -3.687 -9.266 -14.291 1.00 92.50 69 LEU A C 1
ATOM 511 O O . LEU A 1 69 ? -3.505 -9.547 -15.474 1.00 92.50 69 LEU A O 1
ATOM 515 N N . LEU A 1 70 ? -2.945 -8.353 -13.660 1.00 89.88 70 LEU A N 1
ATOM 516 C CA . LEU A 1 70 ? -1.834 -7.646 -14.303 1.00 89.88 70 LEU A CA 1
ATOM 517 C C . LEU A 1 70 ? -0.637 -8.565 -14.578 1.00 89.88 70 LEU A C 1
ATOM 519 O O . LEU A 1 70 ? 0.023 -8.420 -15.604 1.00 89.88 70 LEU A O 1
ATOM 523 N N . CYS A 1 71 ? -0.380 -9.552 -13.716 1.00 91.56 71 CYS A N 1
ATOM 524 C CA . CYS A 1 71 ? 0.607 -10.596 -13.992 1.00 91.56 71 CYS A CA 1
ATOM 525 C C . CYS A 1 71 ? 0.239 -11.422 -15.234 1.00 91.56 71 CYS A C 1
ATOM 527 O O . CYS A 1 71 ? 1.125 -11.782 -16.009 1.00 91.56 71 CYS A O 1
ATOM 529 N N . CYS A 1 72 ? -1.051 -11.678 -15.473 1.00 89.94 72 CYS A N 1
ATOM 530 C CA . CYS A 1 72 ? -1.502 -12.419 -16.651 1.00 89.94 72 CYS A CA 1
ATOM 531 C C . CYS A 1 72 ? -1.285 -11.672 -17.977 1.00 89.94 72 CYS A C 1
ATOM 533 O O . CYS A 1 72 ? -1.174 -12.320 -19.014 1.00 89.94 72 CYS A O 1
ATOM 535 N N . THR A 1 73 ? -1.206 -10.337 -17.984 1.00 86.50 73 THR A N 1
ATOM 536 C CA . THR A 1 73 ? -1.107 -9.560 -19.234 1.00 86.50 73 THR A CA 1
ATOM 537 C C . THR A 1 73 ? 0.316 -9.427 -19.788 1.00 86.50 73 THR A C 1
ATOM 539 O O . THR A 1 73 ? 0.485 -8.731 -20.785 1.00 86.50 73 THR A O 1
ATOM 542 N N . ILE A 1 74 ? 1.315 -10.122 -19.211 1.00 83.88 74 ILE A N 1
ATOM 543 C CA . ILE A 1 74 ? 2.770 -10.134 -19.521 1.00 83.88 74 ILE A CA 1
ATOM 544 C C . ILE A 1 74 ? 3.425 -8.740 -19.501 1.00 83.88 74 ILE A C 1
ATOM 546 O O . ILE A 1 74 ? 4.380 -8.521 -18.764 1.00 83.88 74 ILE A O 1
ATOM 550 N N . VAL A 1 75 ? 2.899 -7.781 -20.259 1.00 86.81 75 VAL A N 1
ATOM 551 C CA . VAL A 1 75 ? 3.318 -6.377 -20.329 1.00 86.81 75 VAL A CA 1
ATOM 552 C C . VAL A 1 75 ? 3.249 -5.692 -18.961 1.00 86.81 75 VAL A C 1
ATOM 554 O O . VAL A 1 75 ? 4.137 -4.914 -18.623 1.00 86.81 75 VAL A O 1
ATOM 557 N N . LEU A 1 76 ? 2.225 -5.990 -18.152 1.00 88.94 76 LEU A N 1
ATOM 558 C CA . LEU A 1 76 ? 2.028 -5.375 -16.832 1.00 88.94 76 LEU A CA 1
ATOM 559 C C . LEU A 1 76 ? 2.518 -6.250 -15.670 1.00 88.94 76 LEU A C 1
ATOM 561 O O . LEU A 1 76 ? 2.350 -5.876 -14.509 1.00 88.94 76 LEU A O 1
ATOM 565 N N . ALA A 1 77 ? 3.179 -7.374 -15.959 1.00 88.44 77 ALA A N 1
ATOM 566 C CA . ALA A 1 77 ? 3.748 -8.252 -14.944 1.00 88.44 77 ALA A CA 1
ATOM 567 C C . ALA A 1 77 ? 4.615 -7.545 -13.878 1.00 88.44 77 ALA A C 1
ATOM 569 O O . ALA A 1 77 ? 4.436 -7.868 -12.700 1.00 88.44 77 ALA A O 1
ATOM 570 N N . PRO A 1 78 ? 5.489 -6.560 -14.199 1.00 86.75 78 PRO A N 1
ATOM 571 C CA . PRO A 1 78 ? 6.242 -5.858 -13.154 1.00 86.75 78 PRO A CA 1
ATOM 572 C C . PRO A 1 78 ? 5.335 -5.087 -12.181 1.00 86.75 78 PRO A C 1
ATOM 574 O O . PRO A 1 78 ? 5.607 -5.062 -10.981 1.00 86.75 78 PRO A O 1
ATOM 577 N N . PHE A 1 79 ? 4.223 -4.522 -12.664 1.00 89.19 79 PHE A N 1
ATOM 578 C CA . PHE A 1 79 ? 3.233 -3.844 -11.821 1.00 89.19 79 PHE A CA 1
ATOM 579 C C . PHE A 1 79 ? 2.432 -4.843 -10.985 1.00 89.19 79 PHE A C 1
ATOM 581 O O . PHE A 1 79 ? 2.231 -4.628 -9.792 1.00 89.19 79 PHE A O 1
ATOM 588 N N . GLY A 1 80 ? 2.027 -5.968 -11.581 1.00 89.19 80 GLY A N 1
ATOM 589 C CA . GLY A 1 80 ? 1.296 -7.022 -10.878 1.00 89.19 80 GLY A CA 1
ATOM 590 C C . GLY A 1 80 ? 2.067 -7.571 -9.676 1.00 89.19 80 GLY A C 1
ATOM 591 O O . GLY A 1 80 ? 1.521 -7.657 -8.577 1.00 89.19 80 GLY A O 1
ATOM 592 N N . LEU A 1 81 ? 3.367 -7.839 -9.843 1.00 90.38 81 LEU A N 1
ATOM 593 C CA . LEU A 1 81 ? 4.242 -8.282 -8.752 1.00 90.38 81 LEU A CA 1
ATOM 594 C C . LEU A 1 81 ? 4.342 -7.250 -7.624 1.00 90.38 81 LEU A C 1
ATOM 596 O O . LEU A 1 81 ? 4.337 -7.621 -6.449 1.00 90.38 81 LEU A O 1
ATOM 600 N N . GLN A 1 82 ? 4.409 -5.962 -7.962 1.00 90.38 82 GLN A N 1
ATOM 601 C CA . GLN A 1 82 ? 4.454 -4.900 -6.962 1.00 90.38 82 GLN A CA 1
ATOM 602 C C . GLN A 1 82 ? 3.132 -4.802 -6.186 1.00 90.38 82 GLN A C 1
ATOM 604 O O . GLN A 1 82 ? 3.141 -4.657 -4.964 1.00 90.38 82 GLN A O 1
ATOM 609 N N . LEU A 1 83 ? 1.994 -4.996 -6.855 1.00 90.12 83 LEU A N 1
ATOM 610 C CA . LEU A 1 83 ? 0.683 -5.016 -6.204 1.00 90.12 83 LEU A CA 1
ATOM 611 C C . LEU A 1 83 ? 0.500 -6.208 -5.268 1.00 90.12 83 LEU A C 1
ATOM 613 O O . LEU A 1 83 ? -0.101 -6.051 -4.210 1.00 90.12 83 LEU A O 1
ATOM 617 N N . LEU A 1 84 ? 1.053 -7.376 -5.598 1.00 91.38 84 LEU A N 1
ATOM 618 C CA . LEU A 1 84 ? 1.032 -8.533 -4.698 1.00 91.38 84 LEU A CA 1
ATOM 619 C C . LEU A 1 84 ? 1.822 -8.272 -3.405 1.00 91.38 84 LEU A C 1
ATOM 621 O O . LEU A 1 84 ? 1.394 -8.695 -2.329 1.00 91.38 84 LEU A O 1
ATOM 625 N N . LYS A 1 85 ? 2.930 -7.522 -3.472 1.00 89.44 85 LYS A N 1
ATOM 626 C CA . LYS A 1 85 ? 3.657 -7.079 -2.268 1.00 89.44 85 LYS A CA 1
ATOM 627 C C . LYS A 1 85 ? 2.817 -6.110 -1.438 1.00 89.44 85 LYS A C 1
ATOM 629 O O . LYS A 1 85 ? 2.718 -6.259 -0.220 1.00 89.44 85 LYS A O 1
ATOM 634 N N . ILE A 1 86 ? 2.159 -5.154 -2.097 1.00 88.94 86 ILE A N 1
ATOM 635 C CA . ILE A 1 86 ? 1.240 -4.222 -1.432 1.00 88.94 86 ILE A CA 1
ATOM 636 C C . ILE A 1 86 ? 0.042 -4.975 -0.837 1.00 88.94 86 ILE A C 1
ATOM 638 O O . ILE A 1 86 ? -0.404 -4.611 0.242 1.00 88.94 86 ILE A O 1
ATOM 642 N N . ALA A 1 87 ? -0.427 -6.073 -1.439 1.00 90.38 87 ALA A N 1
ATOM 643 C CA . ALA A 1 87 ? -1.491 -6.907 -0.876 1.00 90.38 87 ALA A CA 1
ATOM 644 C C . ALA A 1 87 ? -1.101 -7.499 0.490 1.00 90.38 87 ALA A C 1
ATOM 646 O O . ALA A 1 87 ? -1.890 -7.470 1.433 1.00 90.38 87 ALA A O 1
ATOM 647 N N . GLN A 1 88 ? 0.139 -7.979 0.634 1.00 89.62 88 GLN A N 1
ATOM 648 C CA . GLN A 1 88 ? 0.661 -8.483 1.912 1.00 89.62 88 GLN A CA 1
ATOM 649 C C . GLN A 1 88 ? 0.832 -7.370 2.957 1.00 89.62 88 GLN A C 1
ATOM 651 O O . GLN A 1 88 ? 0.650 -7.594 4.158 1.00 89.62 88 GLN A O 1
ATOM 656 N N . LEU A 1 89 ? 1.200 -6.165 2.518 1.00 88.31 89 LEU A N 1
ATOM 657 C CA . LEU A 1 89 ? 1.257 -4.973 3.365 1.00 88.31 89 LEU A CA 1
ATOM 658 C C . LEU A 1 89 ? -0.148 -4.523 3.791 1.00 88.31 89 LEU A C 1
ATOM 660 O O . LEU A 1 89 ? -0.357 -4.209 4.955 1.00 88.31 89 LEU A O 1
ATOM 664 N N . ALA A 1 90 ? -1.121 -4.574 2.883 1.00 88.94 90 ALA A N 1
ATOM 665 C CA . ALA A 1 90 ? -2.513 -4.229 3.138 1.00 88.94 90 ALA A CA 1
ATOM 666 C C . ALA A 1 90 ? -3.205 -5.217 4.080 1.00 88.94 90 ALA A C 1
ATOM 668 O O . ALA A 1 90 ? -4.120 -4.820 4.793 1.00 88.94 90 ALA A O 1
ATOM 669 N N . LEU A 1 91 ? -2.776 -6.482 4.117 1.00 87.75 91 LEU A N 1
ATOM 670 C CA . LEU A 1 91 ? -3.315 -7.472 5.049 1.00 87.75 91 LEU A CA 1
ATOM 671 C C . LEU A 1 91 ? -2.874 -7.196 6.498 1.00 87.75 91 LEU A C 1
ATOM 673 O O . LEU A 1 91 ? -3.663 -7.356 7.425 1.00 87.75 91 LEU A O 1
ATOM 677 N N . PHE A 1 92 ? -1.634 -6.727 6.673 1.00 89.19 92 PHE A N 1
ATOM 678 C CA . PHE A 1 92 ? -1.035 -6.425 7.976 1.00 89.19 92 PHE A CA 1
ATOM 679 C C . PHE A 1 92 ? -0.315 -5.068 7.948 1.00 89.19 92 PHE A C 1
ATOM 681 O O . PHE A 1 92 ? 0.917 -5.044 7.846 1.00 89.19 92 PHE A O 1
ATOM 688 N N . PRO A 1 93 ? -1.047 -3.939 7.977 1.00 83.25 93 PRO A N 1
ATOM 689 C CA . PRO A 1 93 ? -0.446 -2.614 7.836 1.00 83.25 93 PRO A CA 1
ATOM 690 C C . PRO A 1 93 ? 0.201 -2.103 9.130 1.00 83.25 93 PRO A C 1
ATOM 692 O O . PRO A 1 93 ? 1.068 -1.231 9.084 1.00 83.25 93 PRO A O 1
ATOM 695 N N . PHE A 1 94 ? -0.206 -2.614 10.295 1.00 84.75 94 PHE A N 1
ATOM 696 C CA . PHE A 1 94 ? 0.333 -2.173 11.581 1.00 84.75 94 PHE A CA 1
ATOM 697 C C . PHE A 1 94 ? 1.663 -2.868 11.882 1.00 84.75 94 PHE A C 1
ATOM 699 O O . PHE A 1 94 ? 1.810 -4.067 11.636 1.00 84.75 94 PHE A O 1
ATOM 706 N N . GLY A 1 95 ? 2.625 -2.101 12.403 1.00 76.19 95 GLY A N 1
ATOM 707 C CA . GLY A 1 95 ? 3.995 -2.556 12.668 1.00 76.19 95 GLY A CA 1
ATOM 708 C C . GLY A 1 95 ? 4.920 -2.540 11.446 1.00 76.19 95 GLY A C 1
ATOM 709 O O . GLY A 1 95 ? 6.085 -2.906 11.563 1.00 76.19 95 GLY A O 1
ATOM 710 N N . LYS A 1 96 ? 4.435 -2.111 10.270 1.00 76.88 96 LYS A N 1
ATOM 711 C CA . LYS A 1 96 ? 5.245 -2.001 9.049 1.00 76.88 96 LYS A CA 1
ATOM 712 C C . LYS A 1 96 ? 5.556 -0.541 8.727 1.00 76.88 96 LYS A C 1
ATOM 714 O O . LYS A 1 96 ? 4.653 0.289 8.606 1.00 76.88 96 LYS A O 1
ATOM 719 N N . HIS A 1 97 ? 6.842 -0.249 8.559 1.00 68.62 97 HIS A N 1
ATOM 720 C CA . HIS A 1 97 ? 7.346 1.043 8.104 1.00 68.62 97 HIS A CA 1
ATOM 721 C C . HIS A 1 97 ? 7.807 0.921 6.653 1.00 68.62 97 HIS A C 1
ATOM 723 O O . HIS A 1 97 ? 8.511 -0.022 6.295 1.00 68.62 97 HIS A O 1
ATOM 729 N N . VAL A 1 98 ? 7.354 1.853 5.817 1.00 64.50 98 VAL A N 1
ATOM 730 C CA . VAL A 1 98 ? 7.783 1.964 4.424 1.00 64.50 98 VAL A CA 1
ATOM 731 C C . VAL A 1 98 ? 8.685 3.180 4.348 1.00 64.50 98 VAL A C 1
ATOM 733 O O . VAL A 1 98 ? 8.199 4.310 4.368 1.00 64.50 98 VAL A O 1
ATOM 736 N N . ASP A 1 99 ? 9.987 2.932 4.289 1.00 60.62 99 ASP A N 1
ATOM 737 C CA . ASP A 1 99 ? 10.977 3.985 4.144 1.00 60.62 99 ASP A CA 1
ATOM 738 C C . ASP A 1 99 ? 11.276 4.189 2.654 1.00 60.62 99 ASP A C 1
ATOM 740 O O . ASP A 1 99 ? 11.607 3.261 1.908 1.00 60.62 99 ASP A O 1
ATOM 744 N N . SER A 1 100 ? 11.164 5.430 2.192 1.00 54.47 100 SER A N 1
ATOM 745 C CA . SER A 1 100 ? 11.605 5.812 0.850 1.00 54.47 100 SER A CA 1
ATOM 746 C C . SER A 1 100 ? 13.117 6.021 0.862 1.00 54.47 100 SER A C 1
ATOM 748 O O . SER A 1 100 ? 13.601 7.151 0.848 1.00 54.47 100 SER A O 1
ATOM 750 N N . CYS A 1 101 ? 13.891 4.940 0.946 1.00 51.94 101 CYS A N 1
ATOM 751 C CA . CYS A 1 101 ? 15.328 5.035 0.723 1.00 51.94 101 CYS A CA 1
ATOM 752 C C . CYS A 1 101 ? 15.591 5.082 -0.786 1.00 51.94 101 CYS A C 1
ATOM 754 O O . CYS A 1 101 ? 15.633 4.047 -1.451 1.00 51.94 101 CYS A O 1
ATOM 756 N N . SER A 1 102 ? 15.806 6.285 -1.319 1.00 50.09 102 SER A N 1
ATOM 757 C CA . SER A 1 102 ? 16.436 6.449 -2.629 1.00 50.09 102 SER A CA 1
ATOM 758 C C . SER A 1 102 ? 17.859 5.908 -2.546 1.00 50.09 102 SER A C 1
ATOM 760 O O . SER A 1 102 ? 18.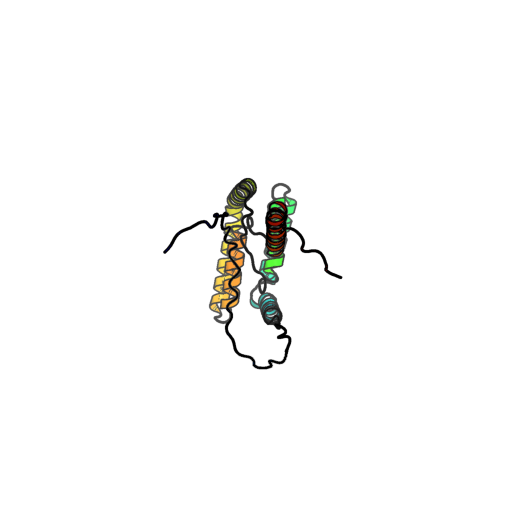731 6.513 -1.923 1.00 50.09 102 SER A O 1
ATOM 762 N N . CYS A 1 103 ? 18.100 4.750 -3.154 1.00 52.03 103 CYS A N 1
ATOM 763 C CA . CYS A 1 103 ? 19.457 4.313 -3.438 1.00 52.03 103 CYS A CA 1
ATOM 764 C C . CYS A 1 103 ? 20.100 5.324 -4.404 1.00 52.03 103 CYS A C 1
ATOM 766 O O . CYS A 1 103 ? 19.494 5.765 -5.377 1.00 52.03 103 CYS A O 1
ATOM 768 N N . GLU A 1 104 ? 21.317 5.751 -4.076 1.00 53.72 104 GLU A N 1
ATOM 769 C CA . GLU A 1 104 ? 22.055 6.870 -4.682 1.00 53.72 104 GLU A CA 1
ATOM 770 C C . GLU A 1 104 ? 22.596 6.571 -6.097 1.00 53.72 104 GLU A C 1
ATOM 772 O O . GLU A 1 104 ? 23.693 6.990 -6.463 1.00 53.72 104 GLU A O 1
ATOM 777 N N . ASN A 1 105 ? 21.851 5.833 -6.918 1.00 55.44 105 ASN A N 1
ATOM 778 C CA . ASN A 1 105 ? 22.153 5.609 -8.325 1.00 55.44 105 ASN A CA 1
ATOM 779 C C . ASN A 1 105 ? 21.034 6.181 -9.206 1.00 55.44 105 ASN A C 1
ATOM 781 O O . ASN A 1 105 ? 19.952 5.622 -9.323 1.00 55.44 105 ASN A O 1
ATOM 785 N N . SER A 1 106 ? 21.322 7.288 -9.896 1.00 60.06 106 SER A N 1
ATOM 786 C CA . SER A 1 106 ? 20.362 8.066 -10.701 1.00 60.06 106 SER A CA 1
ATOM 787 C C . SER A 1 106 ? 19.563 7.256 -11.735 1.00 60.06 106 SER A C 1
ATOM 789 O O . SER A 1 106 ? 18.486 7.679 -12.149 1.00 60.06 106 SER A O 1
ATOM 791 N N . CYS A 1 107 ? 20.066 6.092 -12.159 1.00 60.34 107 CYS A N 1
ATOM 792 C CA . CYS A 1 107 ? 19.407 5.234 -13.141 1.00 60.34 107 CYS A CA 1
ATOM 793 C C . CYS A 1 107 ? 18.140 4.550 -12.601 1.00 60.34 107 CYS A C 1
ATOM 795 O O . CYS A 1 107 ? 17.170 4.432 -13.344 1.00 60.34 107 CYS A O 1
ATOM 797 N N . THR A 1 108 ? 18.114 4.117 -11.335 1.00 73.44 108 THR A N 1
ATOM 798 C CA . THR A 1 108 ? 16.929 3.466 -10.737 1.00 73.44 108 THR A CA 1
ATOM 799 C C . THR A 1 108 ? 15.833 4.489 -10.453 1.00 73.44 108 THR A C 1
ATOM 801 O O . THR A 1 108 ? 14.677 4.246 -10.783 1.00 73.44 108 THR A O 1
ATOM 804 N N . ALA A 1 109 ? 16.209 5.687 -9.998 1.00 77.12 109 ALA A N 1
ATOM 805 C CA . ALA A 1 109 ? 15.278 6.788 -9.759 1.00 77.12 109 ALA A CA 1
ATOM 806 C C . ALA A 1 109 ? 14.505 7.212 -11.024 1.00 77.12 109 ALA A C 1
ATOM 808 O O . ALA A 1 109 ? 13.300 7.448 -10.966 1.00 77.12 109 ALA A O 1
ATOM 809 N N . ILE A 1 110 ? 15.167 7.285 -12.187 1.00 83.44 110 ILE A N 1
ATOM 810 C CA . ILE A 1 110 ? 14.495 7.620 -13.457 1.00 83.44 110 ILE A CA 1
ATOM 811 C C . ILE A 1 110 ? 13.513 6.514 -13.864 1.00 83.44 110 ILE A C 1
ATOM 813 O O . ILE A 1 110 ? 12.407 6.813 -14.315 1.00 83.44 110 ILE A O 1
ATOM 817 N N . ILE A 1 111 ? 13.893 5.246 -13.690 1.00 85.44 111 ILE A N 1
ATOM 818 C CA . ILE A 1 111 ? 13.025 4.101 -13.993 1.00 85.44 111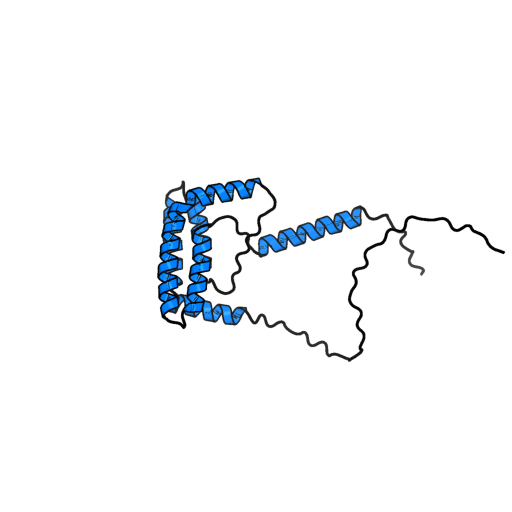 ILE A CA 1
ATOM 819 C C . ILE A 1 111 ? 11.787 4.114 -13.087 1.00 85.44 111 ILE A C 1
ATOM 821 O O . ILE A 1 111 ? 10.676 3.964 -13.595 1.00 85.44 111 ILE A O 1
ATOM 825 N N . ASP A 1 112 ? 11.954 4.369 -11.788 1.00 86.25 112 ASP A N 1
ATOM 826 C CA . ASP A 1 112 ? 10.846 4.468 -10.830 1.00 86.25 112 ASP A CA 1
ATOM 827 C C . ASP A 1 112 ? 9.875 5.592 -11.205 1.00 86.25 112 ASP A C 1
ATOM 829 O O . ASP A 1 112 ? 8.658 5.400 -11.182 1.00 86.25 112 ASP A O 1
ATOM 833 N N . ILE A 1 113 ? 10.397 6.752 -11.622 1.00 88.56 113 ILE A N 1
ATOM 834 C CA . ILE A 1 113 ? 9.578 7.869 -12.109 1.00 88.56 113 ILE A CA 1
ATOM 835 C C . ILE A 1 113 ? 8.786 7.451 -13.352 1.00 88.56 113 ILE A C 1
ATOM 837 O O . ILE A 1 113 ? 7.575 7.661 -13.393 1.00 88.56 113 ILE A O 1
ATOM 841 N N . ILE A 1 114 ? 9.431 6.840 -14.352 1.00 90.44 114 ILE A N 1
ATOM 842 C CA . ILE A 1 114 ? 8.758 6.397 -15.584 1.00 90.44 114 ILE A CA 1
ATOM 843 C C . ILE A 1 114 ? 7.652 5.385 -15.259 1.00 90.44 114 ILE A C 1
ATOM 845 O O . ILE A 1 114 ? 6.531 5.524 -15.750 1.00 90.44 114 ILE A O 1
ATOM 849 N N . MET A 1 115 ? 7.935 4.398 -14.406 1.00 88.25 115 MET A N 1
ATOM 850 C CA . MET A 1 115 ? 6.953 3.389 -14.006 1.00 88.25 115 MET A CA 1
ATOM 851 C C . MET A 1 115 ? 5.785 4.006 -13.233 1.00 88.25 115 MET A C 1
ATOM 853 O O . MET A 1 115 ? 4.634 3.690 -13.525 1.00 88.25 115 MET A O 1
ATOM 857 N N . ASN A 1 116 ? 6.046 4.936 -12.311 1.00 91.56 116 ASN A N 1
ATOM 858 C CA . ASN A 1 116 ? 5.001 5.652 -11.577 1.00 91.56 116 ASN A CA 1
ATOM 859 C C . ASN A 1 116 ? 4.129 6.520 -12.504 1.00 91.56 116 ASN A C 1
ATOM 861 O O . ASN A 1 116 ? 2.911 6.559 -12.340 1.00 91.56 116 ASN A O 1
ATOM 865 N N . VAL A 1 117 ? 4.716 7.169 -13.516 1.00 92.00 117 VAL A N 1
ATOM 866 C CA . VAL A 1 117 ? 3.962 7.943 -14.520 1.00 92.00 117 VAL A CA 1
ATOM 867 C C . VAL A 1 117 ? 3.065 7.033 -15.362 1.00 92.00 117 VAL A C 1
ATOM 869 O O . VAL A 1 117 ? 1.892 7.348 -15.557 1.00 92.00 117 VAL A O 1
ATOM 872 N N . LEU A 1 118 ? 3.578 5.887 -15.823 1.00 90.88 118 LEU A N 1
ATOM 873 C CA . LEU A 1 118 ? 2.786 4.892 -16.559 1.00 90.88 118 LEU A CA 1
ATOM 874 C C . LEU A 1 118 ? 1.667 4.290 -15.697 1.00 90.88 118 LEU A C 1
ATOM 876 O O . LEU A 1 118 ? 0.581 3.998 -16.197 1.00 90.88 118 LEU A O 1
ATOM 880 N N . TRP A 1 119 ? 1.924 4.117 -14.401 1.00 91.50 119 TRP A N 1
ATOM 881 C CA . TRP A 1 119 ? 0.979 3.552 -13.444 1.00 91.50 119 TRP A CA 1
ATOM 882 C C . TRP A 1 119 ? -0.128 4.520 -13.018 1.00 91.50 119 TRP A C 1
ATOM 884 O O . TRP A 1 119 ? -1.215 4.075 -12.648 1.00 91.50 119 TRP A O 1
ATOM 894 N N . PHE A 1 120 ? 0.117 5.830 -13.083 1.00 92.56 120 PHE A N 1
ATOM 895 C CA . PHE A 1 120 ? -0.755 6.859 -12.517 1.00 92.56 120 PHE A CA 1
ATOM 896 C C . PHE A 1 120 ? -2.261 6.684 -12.815 1.00 92.56 120 PHE A C 1
ATOM 898 O O . PHE A 1 120 ? -3.046 6.789 -11.870 1.00 92.56 120 PHE A O 1
ATOM 905 N N . PRO A 1 121 ? -2.716 6.349 -14.045 1.00 91.50 121 PRO A N 1
ATOM 906 C CA . PRO A 1 121 ? -4.143 6.140 -14.311 1.00 91.50 121 PRO A CA 1
ATOM 907 C C . PRO A 1 121 ? -4.752 4.980 -13.510 1.00 91.50 121 PRO A C 1
ATOM 909 O O . PRO A 1 121 ? -5.871 5.092 -13.014 1.00 91.50 121 PRO A O 1
ATOM 912 N N . MET A 1 122 ? -4.015 3.876 -13.351 1.00 90.06 122 MET A N 1
ATOM 913 C CA . MET A 1 122 ? -4.441 2.718 -12.555 1.00 90.06 122 MET A CA 1
ATOM 914 C C . MET A 1 122 ? -4.349 3.017 -11.055 1.00 90.06 122 MET A C 1
ATOM 916 O O . MET A 1 122 ? -5.287 2.728 -10.309 1.00 90.06 122 MET A O 1
ATOM 920 N N . GLY A 1 123 ? -3.266 3.668 -10.621 1.00 90.56 123 GLY A N 1
ATOM 921 C CA . GLY A 1 123 ? -3.085 4.109 -9.238 1.00 90.56 123 GLY A CA 1
ATOM 922 C C . GLY A 1 123 ? -4.163 5.091 -8.777 1.00 90.56 123 GLY A C 1
ATOM 923 O O . GLY A 1 123 ? -4.626 5.011 -7.641 1.00 90.56 123 GLY A O 1
ATOM 924 N N . PHE A 1 124 ? -4.645 5.966 -9.663 1.00 92.75 124 PHE A N 1
ATOM 925 C CA . PHE A 1 124 ? -5.716 6.913 -9.352 1.00 92.75 124 PHE A CA 1
ATOM 926 C C . PHE A 1 124 ? -7.055 6.221 -9.057 1.00 92.75 124 PHE A C 1
ATOM 928 O O . PHE A 1 124 ? -7.780 6.647 -8.159 1.00 92.75 124 PHE A O 1
ATOM 935 N N . VAL A 1 125 ? -7.384 5.126 -9.748 1.00 92.50 125 VAL A N 1
ATOM 936 C CA . VAL A 1 125 ? -8.601 4.345 -9.453 1.00 92.50 125 VAL A CA 1
ATOM 937 C C . VAL A 1 125 ? -8.519 3.722 -8.056 1.00 92.50 125 VAL A C 1
ATOM 939 O O . VAL A 1 125 ? -9.479 3.780 -7.286 1.00 92.50 125 VAL A O 1
ATOM 942 N N . LEU A 1 126 ? -7.353 3.184 -7.693 1.00 91.50 126 LEU A N 1
ATOM 943 C CA . LEU A 1 126 ? -7.112 2.617 -6.363 1.00 91.50 126 LEU A CA 1
ATOM 944 C C . LEU A 1 126 ? -7.089 3.697 -5.269 1.00 91.50 126 LEU A C 1
ATOM 946 O O . LEU A 1 126 ? -7.597 3.467 -4.173 1.00 91.50 126 LEU A O 1
ATOM 950 N N . LEU A 1 127 ? -6.582 4.897 -5.564 1.00 94.12 127 LEU A N 1
ATOM 951 C CA . LEU A 1 127 ? -6.670 6.054 -4.669 1.00 94.12 127 LEU A CA 1
ATOM 952 C C . LEU A 1 127 ? -8.125 6.359 -4.299 1.00 94.12 127 LEU A C 1
ATOM 954 O O . LEU A 1 127 ? -8.426 6.529 -3.120 1.00 94.12 127 LEU A O 1
ATOM 958 N N . GLN A 1 128 ? -9.031 6.407 -5.283 1.00 93.56 128 GLN A N 1
ATOM 959 C CA . GLN A 1 128 ? -10.450 6.670 -5.020 1.00 93.56 128 GLN A CA 1
ATOM 960 C C . GLN A 1 128 ? -11.051 5.612 -4.089 1.00 93.56 128 GLN A C 1
ATOM 962 O O . GLN A 1 128 ? -11.743 5.962 -3.133 1.00 93.56 128 GLN A O 1
ATOM 967 N N . LEU A 1 129 ? -10.726 4.331 -4.307 1.00 92.81 129 LEU A N 1
ATOM 968 C CA . LEU A 1 129 ? -11.131 3.244 -3.413 1.00 92.81 129 LEU A CA 1
ATOM 969 C C . LEU A 1 129 ? -10.661 3.504 -1.972 1.00 92.81 129 LEU A C 1
ATOM 971 O O . LEU A 1 129 ? -11.455 3.410 -1.038 1.00 92.81 129 LEU A O 1
ATOM 975 N N . HIS A 1 130 ? -9.397 3.884 -1.779 1.00 93.44 130 HIS A N 1
ATOM 976 C CA . HIS A 1 130 ? -8.870 4.182 -0.448 1.00 93.44 130 HIS A CA 1
ATOM 977 C C . HIS A 1 130 ? -9.494 5.418 0.199 1.00 93.44 130 HIS A C 1
ATOM 979 O O . HIS A 1 130 ? -9.706 5.411 1.409 1.00 93.44 130 HIS A O 1
ATOM 985 N N . ILE A 1 131 ? -9.817 6.456 -0.574 1.00 94.19 131 ILE A N 1
ATOM 986 C CA . ILE A 1 131 ? -10.496 7.649 -0.057 1.00 94.19 131 ILE A CA 1
ATOM 987 C C . ILE A 1 131 ? -11.898 7.284 0.431 1.00 94.19 131 ILE A C 1
ATOM 989 O O . ILE A 1 131 ? -12.255 7.622 1.557 1.00 94.19 131 ILE A O 1
ATOM 993 N N . VAL A 1 132 ? -12.673 6.547 -0.368 1.00 94.06 132 VAL A N 1
ATOM 994 C CA . VAL A 1 132 ? -14.029 6.122 0.010 1.00 94.06 132 VAL A CA 1
ATOM 995 C C . VAL A 1 132 ? -13.992 5.256 1.271 1.00 94.06 132 VAL A C 1
ATOM 997 O O . VAL A 1 132 ? -14.720 5.530 2.228 1.00 94.06 132 VAL A O 1
ATOM 1000 N N . MET A 1 133 ? -13.100 4.263 1.322 1.00 91.00 133 MET A N 1
ATOM 1001 C CA . MET A 1 133 ? -12.988 3.374 2.483 1.00 91.00 133 MET A CA 1
ATOM 1002 C C . MET A 1 133 ? -12.445 4.105 3.721 1.00 91.00 133 MET A C 1
ATOM 1004 O O . MET A 1 133 ? -12.971 3.932 4.821 1.00 91.00 133 MET A O 1
ATOM 1008 N N . GLY A 1 134 ? -11.470 4.999 3.545 1.00 91.06 134 GLY A N 1
ATOM 1009 C CA . GLY A 1 134 ? -10.920 5.838 4.609 1.00 91.06 134 GLY A CA 1
ATOM 1010 C C . GLY A 1 134 ? -11.960 6.779 5.216 1.00 91.06 134 GLY A C 1
ATOM 1011 O O . GLY A 1 134 ? -12.072 6.847 6.438 1.00 91.06 134 GLY A O 1
ATOM 1012 N N . ILE A 1 135 ? -12.773 7.440 4.384 1.00 93.12 135 ILE A N 1
ATOM 1013 C CA . ILE A 1 135 ? -13.886 8.283 4.847 1.00 93.12 135 ILE A CA 1
ATOM 1014 C C . ILE A 1 135 ? -14.913 7.427 5.589 1.00 93.12 135 ILE A C 1
ATOM 1016 O O . ILE A 1 135 ? -15.330 7.798 6.685 1.00 93.12 135 ILE A O 1
ATOM 1020 N N . SER A 1 136 ? -15.277 6.261 5.046 1.00 90.75 136 SER A N 1
ATOM 1021 C CA . SER A 1 136 ? -16.237 5.368 5.703 1.00 90.75 136 SER A CA 1
ATOM 1022 C C . SER A 1 136 ? -15.771 4.927 7.099 1.00 90.75 136 SER A C 1
ATOM 1024 O O . SER A 1 136 ? -16.556 4.960 8.045 1.00 90.75 136 SER A O 1
ATOM 1026 N N . CYS A 1 137 ? -14.477 4.626 7.272 1.00 88.19 137 CYS A N 1
ATOM 1027 C CA . CYS A 1 137 ? -13.892 4.340 8.582 1.00 88.19 137 CYS A CA 1
ATOM 1028 C C . CYS A 1 137 ? -13.878 5.578 9.490 1.00 88.19 137 CYS A C 1
ATOM 1030 O O . CYS A 1 137 ? -14.238 5.478 10.664 1.00 88.19 137 CYS A O 1
ATOM 1032 N N . ALA A 1 138 ? -13.506 6.749 8.965 1.00 89.94 138 ALA A N 1
ATOM 1033 C CA . ALA A 1 138 ? -13.427 7.988 9.740 1.00 89.94 138 ALA A CA 1
ATOM 1034 C C . ALA A 1 138 ? -14.783 8.406 10.338 1.00 89.94 138 ALA A C 1
ATOM 1036 O O . ALA A 1 138 ? -14.819 8.919 11.456 1.00 89.94 138 ALA A O 1
ATOM 1037 N N . LEU A 1 139 ? -15.898 8.119 9.651 1.00 89.12 139 LEU A N 1
ATOM 1038 C CA . LEU A 1 139 ? -17.255 8.409 10.139 1.00 89.12 139 LEU A CA 1
ATOM 1039 C C . LEU A 1 139 ? -17.604 7.693 11.451 1.00 89.12 139 LEU A C 1
ATOM 1041 O O . LEU A 1 139 ? -18.480 8.147 12.181 1.00 89.12 139 LEU A O 1
ATOM 1045 N N . THR A 1 140 ? -16.927 6.591 11.777 1.00 85.44 140 THR A N 1
ATOM 1046 C CA . THR A 1 140 ? -17.227 5.808 12.985 1.00 85.44 140 THR A CA 1
ATOM 1047 C C . THR A 1 140 ? -16.532 6.321 14.251 1.00 85.44 140 THR A C 1
ATOM 1049 O O . THR A 1 140 ? -16.711 5.706 15.299 1.00 85.44 140 THR A O 1
ATOM 1052 N N . CYS A 1 141 ? -15.764 7.426 14.184 1.00 80.06 141 CYS A N 1
ATOM 1053 C CA . CYS A 1 141 ? -14.880 8.001 15.224 1.00 80.06 141 CYS A CA 1
ATOM 1054 C C . CYS A 1 141 ? -13.807 7.032 15.772 1.00 80.06 141 CYS A C 1
ATOM 1056 O O . CYS A 1 141 ? -12.627 7.363 15.805 1.00 80.06 141 CYS A O 1
ATOM 1058 N N . ILE A 1 142 ? -14.185 5.807 16.132 1.00 84.44 142 ILE A N 1
ATOM 1059 C CA . ILE A 1 142 ? -13.319 4.681 16.496 1.00 84.44 142 ILE A CA 1
ATOM 1060 C C . ILE A 1 142 ? -12.467 4.229 15.299 1.00 84.44 142 ILE A C 1
ATOM 1062 O O . ILE A 1 142 ? -11.365 3.721 15.488 1.00 84.44 142 ILE A O 1
ATOM 1066 N N . GLY A 1 143 ? -12.937 4.434 14.061 1.00 85.69 143 GLY A N 1
ATOM 1067 C CA . GLY A 1 143 ? -12.232 4.022 12.845 1.00 85.69 143 GLY A CA 1
ATOM 1068 C C . GLY A 1 143 ? -11.161 4.987 12.327 1.00 85.69 143 GLY A C 1
ATOM 1069 O O . GLY A 1 143 ? -10.501 4.679 11.337 1.00 85.69 143 GLY A O 1
ATOM 1070 N N . ILE A 1 144 ? -10.933 6.124 12.989 1.00 89.06 144 ILE A N 1
ATOM 1071 C CA . ILE A 1 144 ? -9.861 7.079 12.651 1.00 89.06 144 ILE A CA 1
ATOM 1072 C C . ILE A 1 144 ? -8.473 6.412 12.497 1.00 89.06 144 ILE A C 1
ATOM 1074 O O . ILE A 1 144 ? -7.827 6.657 11.475 1.00 89.06 144 ILE A O 1
ATOM 1078 N N . PRO A 1 145 ? -7.991 5.539 13.411 1.00 86.94 145 PRO A N 1
ATOM 1079 C CA . PRO A 1 145 ? -6.724 4.825 13.212 1.00 86.94 145 PRO A CA 1
ATOM 1080 C C . PRO A 1 145 ? -6.688 3.986 11.923 1.00 86.94 145 PRO A C 1
ATOM 1082 O O . PRO A 1 145 ? -5.642 3.905 11.281 1.00 86.94 145 PRO A O 1
ATOM 1085 N N . PHE A 1 146 ? -7.815 3.405 11.500 1.00 88.88 146 PHE A N 1
ATOM 1086 C CA . PHE A 1 146 ? -7.915 2.647 10.246 1.00 88.88 146 PHE A CA 1
ATOM 1087 C C . PHE A 1 146 ? -7.951 3.565 9.019 1.00 88.88 146 PHE A C 1
ATOM 1089 O O . PHE A 1 146 ? -7.344 3.250 7.996 1.00 88.88 146 PHE A O 1
ATOM 1096 N N . ALA A 1 147 ? -8.569 4.744 9.130 1.00 90.12 147 ALA A N 1
ATOM 1097 C CA . ALA A 1 147 ? -8.546 5.755 8.075 1.00 90.12 147 ALA A CA 1
ATOM 1098 C C . ALA A 1 147 ? -7.108 6.196 7.738 1.00 90.12 147 ALA A C 1
ATOM 1100 O O . ALA A 1 147 ? -6.755 6.292 6.563 1.00 90.12 147 ALA A O 1
ATOM 1101 N N . PHE A 1 148 ? -6.240 6.361 8.744 1.00 90.50 148 PHE A N 1
ATOM 1102 C CA . PHE A 1 148 ? -4.818 6.648 8.512 1.00 90.50 148 PHE A CA 1
ATOM 1103 C C . PHE A 1 148 ? -4.091 5.528 7.759 1.00 90.50 148 PHE A C 1
ATOM 1105 O O . PHE A 1 148 ? -3.203 5.813 6.953 1.00 90.50 148 PHE A O 1
ATOM 1112 N N . GLN A 1 149 ? -4.477 4.264 7.957 1.00 91.31 149 GLN A N 1
ATOM 1113 C CA . GLN A 1 149 ? -3.910 3.163 7.175 1.00 91.31 149 GLN A CA 1
ATOM 1114 C C . GLN A 1 149 ? -4.396 3.170 5.728 1.00 91.31 149 GLN A C 1
ATOM 1116 O O . GLN A 1 149 ? -3.601 2.922 4.822 1.00 91.31 149 GLN A O 1
ATOM 1121 N N . HIS A 1 150 ? -5.655 3.542 5.476 1.00 91.50 150 HIS A N 1
ATOM 1122 C CA . HIS A 1 150 ? -6.122 3.752 4.107 1.00 91.50 150 HIS A CA 1
ATOM 1123 C C . HIS A 1 150 ? -5.344 4.860 3.395 1.00 91.50 150 HIS A C 1
ATOM 1125 O O . HIS A 1 150 ? -5.038 4.688 2.221 1.00 91.50 150 HIS A O 1
ATOM 1131 N N . LEU A 1 151 ? -4.966 5.943 4.084 1.00 91.88 151 LEU A N 1
ATOM 1132 C CA . LEU A 1 151 ? -4.140 7.008 3.501 1.00 91.88 151 LEU A CA 1
ATOM 1133 C C . LEU A 1 151 ? -2.711 6.541 3.192 1.00 91.88 151 LEU A C 1
ATOM 1135 O O . LEU A 1 151 ? -2.186 6.847 2.123 1.00 91.88 151 LEU A O 1
ATOM 1139 N N . LYS A 1 152 ? -2.095 5.750 4.079 1.00 87.94 152 LYS A N 1
ATOM 1140 C CA . LYS A 1 152 ? -0.779 5.144 3.816 1.00 87.94 152 LYS A CA 1
ATOM 1141 C C . LYS A 1 152 ? -0.820 4.229 2.595 1.00 87.94 152 LYS A C 1
ATOM 1143 O O . LYS A 1 152 ? -0.004 4.367 1.688 1.00 87.94 152 LYS A O 1
ATOM 1148 N N . LEU A 1 153 ? -1.804 3.333 2.542 1.00 90.00 153 LEU A N 1
ATOM 1149 C CA . LEU A 1 153 ? -1.993 2.440 1.401 1.00 90.00 153 LEU A CA 1
ATOM 1150 C C . LEU A 1 153 ? -2.356 3.212 0.124 1.00 90.00 153 LEU A C 1
ATOM 1152 O O . LEU A 1 153 ? -1.913 2.819 -0.946 1.00 90.00 153 LEU A O 1
ATOM 1156 N N . ALA A 1 154 ? -3.072 4.337 0.217 1.00 91.25 154 ALA A N 1
ATOM 1157 C CA . ALA A 1 154 ? -3.357 5.208 -0.923 1.00 91.25 154 ALA A CA 1
ATOM 1158 C C . ALA A 1 154 ? -2.089 5.814 -1.539 1.00 91.25 154 ALA A C 1
ATOM 1160 O O . ALA A 1 154 ? -1.972 5.887 -2.762 1.00 91.25 154 ALA A O 1
ATOM 1161 N N . GLN A 1 155 ? -1.127 6.223 -0.708 1.00 90.00 155 GLN A N 1
ATOM 1162 C CA . GLN A 1 155 ? 0.160 6.728 -1.185 1.00 90.00 155 GLN A CA 1
ATOM 1163 C C . GLN A 1 155 ? 0.940 5.637 -1.935 1.00 90.00 155 GLN A C 1
ATOM 1165 O O . GLN A 1 155 ? 1.441 5.888 -3.029 1.00 90.00 155 GLN A O 1
ATOM 1170 N N . LEU A 1 156 ? 0.972 4.418 -1.389 1.00 87.94 156 LEU A N 1
ATOM 1171 C CA . LEU A 1 156 ? 1.559 3.238 -2.041 1.00 87.94 156 LEU A CA 1
ATOM 1172 C C . LEU A 1 156 ? 0.816 2.842 -3.326 1.00 87.94 156 LEU A C 1
ATOM 1174 O O . LEU A 1 156 ? 1.432 2.366 -4.274 1.00 87.94 156 LEU A O 1
ATOM 1178 N N . ALA A 1 157 ? -0.501 3.046 -3.373 1.00 88.69 157 ALA A N 1
ATOM 1179 C CA . ALA A 1 157 ? -1.322 2.774 -4.547 1.00 88.69 157 ALA A CA 1
ATOM 1180 C C . ALA A 1 157 ? -1.005 3.722 -5.709 1.00 88.69 157 ALA A C 1
ATOM 1182 O O . ALA A 1 157 ? -1.013 3.300 -6.864 1.00 88.69 157 ALA A O 1
ATOM 1183 N N . LEU A 1 158 ? -0.745 4.997 -5.406 1.00 87.31 158 LEU A N 1
ATOM 1184 C CA . LEU A 1 158 ? -0.365 6.018 -6.384 1.00 87.31 158 LEU A CA 1
ATOM 1185 C C . LEU A 1 158 ? 1.068 5.834 -6.880 1.00 87.31 158 LEU A C 1
ATOM 1187 O O . LEU A 1 158 ? 1.316 5.944 -8.079 1.00 87.31 158 LEU A O 1
ATOM 1191 N N . PHE A 1 159 ? 1.991 5.556 -5.959 1.00 89.12 159 PHE A N 1
ATOM 1192 C CA . PHE A 1 159 ? 3.422 5.460 -6.232 1.00 89.12 159 PHE A CA 1
ATOM 1193 C C . PHE A 1 159 ? 3.969 4.129 -5.709 1.00 89.12 159 PHE A C 1
ATOM 1195 O O . PHE A 1 159 ? 4.576 4.080 -4.638 1.00 89.12 159 PHE A O 1
ATOM 1202 N N . PRO A 1 160 ? 3.733 3.024 -6.435 1.00 83.69 160 PRO A N 1
ATOM 1203 C CA . PRO A 1 160 ? 4.128 1.700 -5.974 1.00 83.69 160 PRO A CA 1
ATOM 1204 C C . PRO A 1 160 ? 5.644 1.449 -6.036 1.00 83.69 160 PRO A C 1
ATOM 1206 O O . PRO A 1 160 ? 6.104 0.477 -5.434 1.00 83.69 160 PRO A O 1
ATOM 1209 N N . PHE A 1 161 ? 6.420 2.287 -6.737 1.00 84.44 161 PHE A N 1
ATOM 1210 C CA . PHE A 1 161 ? 7.877 2.153 -6.894 1.00 84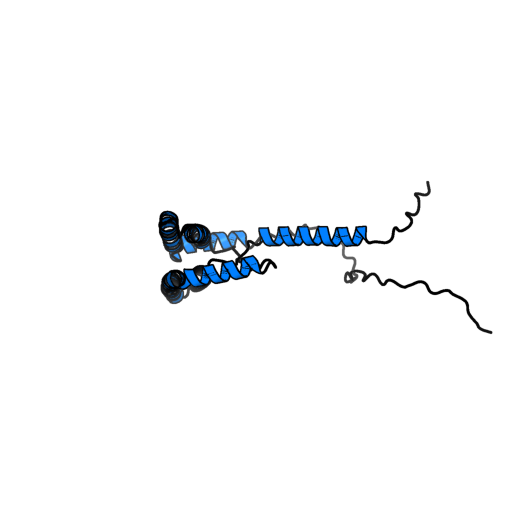.44 161 PHE A CA 1
ATOM 1211 C C . PHE A 1 161 ? 8.653 3.226 -6.116 1.00 84.44 161 PHE A C 1
ATOM 1213 O O . PHE A 1 161 ? 8.168 4.347 -5.953 1.00 84.44 161 PHE A O 1
ATOM 1220 N N . GLY A 1 162 ? 9.877 2.886 -5.688 1.00 72.75 162 GLY A N 1
ATOM 1221 C CA . GLY A 1 162 ? 10.803 3.801 -5.001 1.00 72.75 162 GLY A CA 1
ATOM 1222 C C . GLY A 1 162 ? 10.932 3.624 -3.480 1.00 72.75 162 GLY A C 1
ATOM 1223 O O . GLY A 1 162 ? 11.555 4.456 -2.823 1.00 72.75 162 GLY A O 1
ATOM 1224 N N . SER A 1 163 ? 10.365 2.562 -2.895 1.00 64.44 163 SER A N 1
ATOM 1225 C CA . SER A 1 163 ? 10.520 2.248 -1.464 1.00 64.44 163 SER A CA 1
ATOM 1226 C C . SER A 1 163 ? 11.429 1.036 -1.261 1.00 64.44 163 SER A C 1
ATOM 1228 O O . SER A 1 163 ? 11.182 -0.024 -1.840 1.00 64.44 163 SER A O 1
ATOM 1230 N N . ALA A 1 164 ? 12.462 1.185 -0.430 1.00 59.81 164 ALA A N 1
ATOM 1231 C CA . ALA A 1 164 ? 13.332 0.083 -0.030 1.00 59.81 164 ALA A CA 1
ATOM 1232 C C . ALA A 1 164 ? 12.905 -0.439 1.343 1.00 59.81 164 ALA A C 1
ATOM 1234 O O . ALA A 1 164 ? 12.404 0.309 2.181 1.00 59.81 164 ALA A O 1
ATOM 1235 N N . ASN A 1 165 ? 13.120 -1.726 1.598 1.00 54.97 165 ASN A N 1
ATOM 1236 C CA . ASN A 1 165 ? 12.847 -2.264 2.923 1.00 54.97 165 ASN A CA 1
ATOM 1237 C C . ASN A 1 165 ? 13.942 -1.808 3.895 1.00 54.97 165 ASN A C 1
ATOM 1239 O O . ASN A 1 165 ? 15.119 -1.743 3.538 1.00 54.97 165 ASN A O 1
ATOM 1243 N N . HIS A 1 166 ? 13.577 -1.581 5.154 1.00 58.12 166 HIS A N 1
ATOM 1244 C CA . HIS A 1 166 ? 14.522 -1.234 6.219 1.00 58.12 166 HIS A CA 1
ATOM 1245 C C . HIS A 1 166 ? 15.697 -2.231 6.342 1.00 58.12 166 HIS A C 1
ATOM 1247 O O . HIS A 1 166 ? 16.832 -1.850 6.626 1.00 58.12 166 HIS A O 1
ATOM 1253 N N . ASN A 1 167 ? 15.450 -3.515 6.066 1.00 59.41 167 ASN A N 1
ATOM 1254 C CA . ASN A 1 167 ? 16.480 -4.562 6.067 1.00 59.41 167 ASN A CA 1
ATOM 1255 C C . ASN A 1 167 ? 17.522 -4.360 4.950 1.00 59.41 167 ASN A C 1
ATOM 1257 O O . ASN A 1 167 ? 18.718 -4.572 5.150 1.00 59.41 167 ASN A O 1
ATOM 1261 N N . ASP A 1 168 ? 17.077 -3.886 3.784 1.00 61.72 168 ASP A N 1
ATOM 1262 C CA . ASP A 1 168 ? 17.965 -3.571 2.665 1.00 61.72 168 ASP A CA 1
ATOM 1263 C C . ASP A 1 168 ? 18.785 -2.313 2.996 1.00 61.72 168 ASP A C 1
ATOM 1265 O O . ASP A 1 168 ? 19.994 -2.276 2.779 1.00 61.72 168 ASP A O 1
ATOM 1269 N N . TYR A 1 169 ? 18.172 -1.315 3.640 1.00 60.59 169 TYR A N 1
ATOM 1270 C CA . TYR A 1 1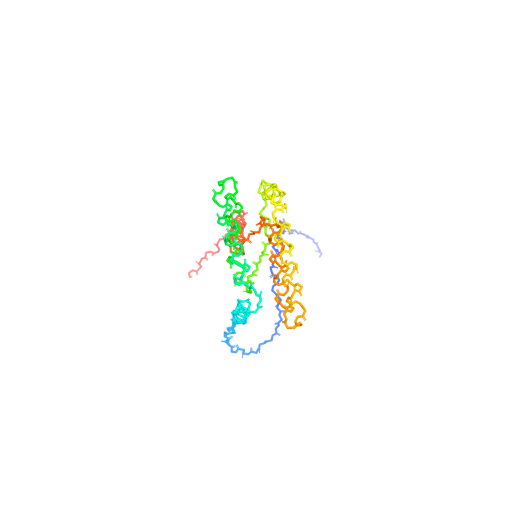69 ? 18.878 -0.118 4.104 1.00 60.59 169 TYR A CA 1
ATOM 1271 C C . TYR A 1 169 ? 19.952 -0.428 5.158 1.00 60.59 169 TYR A C 1
ATOM 1273 O O . TYR A 1 169 ? 21.106 -0.017 5.018 1.00 60.59 169 TYR A O 1
ATOM 1281 N N . THR A 1 170 ? 19.598 -1.182 6.200 1.00 63.59 170 THR A N 1
ATOM 1282 C CA . THR A 1 170 ? 20.518 -1.527 7.296 1.00 63.59 170 THR A CA 1
ATOM 1283 C C . THR A 1 170 ? 21.717 -2.329 6.805 1.00 63.59 170 THR A C 1
ATOM 1285 O O . THR A 1 170 ? 22.837 -2.053 7.235 1.00 63.59 170 THR A O 1
ATOM 1288 N N . SER A 1 171 ? 21.529 -3.244 5.849 1.00 62.66 171 SER A N 1
ATOM 1289 C CA . SER A 1 171 ? 22.644 -3.978 5.239 1.00 62.66 171 SER A CA 1
ATOM 1290 C C . SER A 1 171 ? 23.590 -3.059 4.454 1.00 62.66 171 SER A C 1
ATOM 1292 O O . SER A 1 171 ? 24.802 -3.116 4.662 1.00 62.66 171 SER A O 1
ATOM 1294 N N . HIS A 1 172 ? 23.068 -2.137 3.640 1.00 63.84 172 HIS A N 1
ATOM 1295 C CA . HIS A 1 172 ? 23.893 -1.183 2.896 1.00 63.84 172 HIS A CA 1
ATOM 1296 C C . HIS A 1 172 ? 24.648 -0.207 3.799 1.00 63.84 172 HIS A C 1
ATOM 1298 O O . HIS A 1 172 ? 25.824 0.065 3.550 1.00 63.84 172 HIS A O 1
ATOM 1304 N N . VAL A 1 173 ? 24.009 0.303 4.855 1.00 67.25 173 VAL A N 1
ATOM 1305 C CA . VAL A 1 173 ? 24.676 1.171 5.833 1.00 67.25 173 VAL A CA 1
ATOM 1306 C C . VAL A 1 173 ? 25.759 0.394 6.568 1.00 67.25 173 VAL A C 1
ATOM 1308 O O . VAL A 1 173 ? 26.889 0.868 6.645 1.00 67.25 173 VAL A O 1
ATOM 1311 N N . HIS A 1 174 ? 25.465 -0.821 7.033 1.00 70.69 174 HIS A N 1
ATOM 1312 C CA . HIS A 1 174 ? 26.444 -1.657 7.720 1.00 70.69 174 HIS A CA 1
ATOM 1313 C C . HIS A 1 174 ? 27.657 -1.932 6.826 1.00 70.69 174 HIS A C 1
ATOM 1315 O O . HIS A 1 174 ? 28.791 -1.658 7.218 1.00 70.69 174 HIS A O 1
ATOM 1321 N N . THR A 1 175 ? 27.436 -2.354 5.580 1.00 70.81 175 THR A N 1
ATOM 1322 C CA . THR A 1 175 ? 28.515 -2.574 4.612 1.00 70.81 175 THR A CA 1
ATOM 1323 C C . THR A 1 175 ? 29.309 -1.298 4.332 1.00 70.81 175 THR A C 1
ATOM 1325 O O . THR A 1 175 ? 30.535 -1.348 4.348 1.00 70.81 175 THR A O 1
ATOM 1328 N N . ARG A 1 176 ? 28.661 -0.142 4.135 1.00 68.12 176 ARG A N 1
ATOM 1329 C CA . ARG A 1 176 ? 29.368 1.134 3.915 1.00 68.12 176 ARG A CA 1
ATOM 1330 C C . ARG A 1 176 ? 30.184 1.559 5.125 1.00 68.12 176 ARG A C 1
ATOM 1332 O O . ARG A 1 176 ? 31.309 2.012 4.956 1.00 68.12 176 ARG A O 1
ATOM 1339 N N . THR A 1 177 ? 29.656 1.380 6.334 1.00 69.12 177 THR A N 1
ATOM 1340 C CA . THR A 1 177 ? 30.406 1.689 7.555 1.00 69.12 177 THR A CA 1
ATOM 1341 C C . THR A 1 177 ? 31.616 0.781 7.721 1.00 69.12 177 THR A C 1
ATOM 1343 O O . THR A 1 177 ? 32.664 1.275 8.119 1.00 69.12 177 THR A O 1
ATOM 1346 N N . HIS A 1 178 ? 31.519 -0.504 7.357 1.00 71.56 178 HIS A N 1
ATOM 1347 C CA . HIS A 1 178 ? 32.665 -1.417 7.368 1.00 71.56 178 HIS A CA 1
ATOM 1348 C C . HIS A 1 178 ? 33.703 -1.046 6.325 1.00 71.56 178 HIS A C 1
ATOM 1350 O O . HIS A 1 178 ? 34.865 -0.910 6.679 1.00 71.56 178 HIS A O 1
ATOM 1356 N N . VAL A 1 179 ? 33.297 -0.816 5.074 1.00 70.00 179 VAL A N 1
ATOM 1357 C CA . VAL A 1 179 ? 34.223 -0.425 4.000 1.00 70.00 179 VAL A CA 1
ATOM 1358 C C . VAL A 1 179 ? 34.909 0.894 4.342 1.00 70.00 179 VAL A C 1
ATOM 1360 O O . VAL A 1 179 ? 36.128 0.971 4.274 1.00 70.00 179 VAL A O 1
ATOM 1363 N N . GLN A 1 180 ? 34.159 1.902 4.793 1.00 76.88 180 GLN A N 1
ATOM 1364 C CA . GLN A 1 180 ? 34.728 3.201 5.148 1.00 76.88 180 GLN A CA 1
ATOM 1365 C C . GLN A 1 180 ? 35.606 3.137 6.404 1.00 76.88 180 GLN A C 1
ATOM 1367 O O . GLN A 1 180 ? 36.642 3.794 6.476 1.00 76.88 180 GLN A O 1
ATOM 1372 N N . ARG A 1 181 ? 35.233 2.327 7.401 1.00 75.25 181 ARG A N 1
ATOM 1373 C CA . ARG A 1 181 ? 36.089 2.049 8.561 1.00 75.25 181 ARG A CA 1
ATOM 1374 C C . ARG A 1 181 ? 37.381 1.367 8.121 1.00 75.25 181 ARG A C 1
ATOM 1376 O O . ARG A 1 181 ? 38.441 1.717 8.622 1.00 75.25 181 ARG A O 1
ATOM 1383 N N . GLN A 1 182 ? 37.292 0.401 7.217 1.00 73.50 182 GLN A N 1
ATOM 1384 C CA . GLN A 1 182 ? 38.437 -0.371 6.762 1.00 73.50 182 GLN A CA 1
ATOM 1385 C C . GLN A 1 182 ? 39.400 0.496 5.955 1.00 73.50 182 GLN A C 1
ATOM 1387 O O . GLN A 1 182 ? 40.578 0.507 6.279 1.00 73.50 182 GLN A O 1
ATOM 1392 N N . THR A 1 183 ? 38.899 1.346 5.054 1.00 73.31 183 THR A N 1
ATOM 1393 C CA . THR A 1 183 ? 39.735 2.343 4.364 1.00 73.31 183 THR A CA 1
ATOM 1394 C C . THR A 1 183 ? 40.423 3.294 5.344 1.00 73.31 183 THR A C 1
ATOM 1396 O O . THR A 1 183 ? 41.597 3.588 5.185 1.00 73.31 183 THR A O 1
ATOM 1399 N N . ILE A 1 184 ? 39.738 3.722 6.415 1.00 76.81 184 ILE A N 1
ATOM 1400 C CA . ILE A 1 184 ? 40.350 4.576 7.449 1.00 76.81 184 ILE A CA 1
ATOM 1401 C C . ILE A 1 184 ? 41.496 3.855 8.182 1.00 76.81 184 ILE A C 1
ATOM 1403 O O . ILE A 1 184 ? 42.464 4.506 8.566 1.00 76.81 184 ILE A O 1
ATOM 1407 N N . TYR A 1 185 ? 41.402 2.538 8.394 1.00 70.25 185 TYR A N 1
ATOM 1408 C CA . TYR A 1 185 ? 42.487 1.749 8.988 1.00 70.25 185 TYR A CA 1
ATOM 1409 C C . TYR A 1 185 ? 43.619 1.462 7.999 1.00 70.25 185 TYR A C 1
ATOM 1411 O O . TYR A 1 185 ? 44.778 1.517 8.397 1.00 70.25 185 TYR A O 1
ATOM 1419 N N . ASP A 1 186 ? 43.293 1.183 6.738 1.00 76.69 186 ASP A N 1
ATOM 1420 C CA . ASP A 1 186 ? 44.271 0.900 5.684 1.00 76.69 186 ASP A CA 1
ATOM 1421 C C . ASP A 1 186 ? 45.103 2.151 5.330 1.00 76.69 186 ASP A C 1
ATOM 1423 O O . ASP A 1 186 ? 46.285 2.036 5.013 1.00 76.69 186 ASP A O 1
ATOM 1427 N N . ASP A 1 187 ? 44.516 3.347 5.462 1.00 78.44 187 ASP A N 1
ATOM 1428 C CA . ASP A 1 187 ? 45.188 4.639 5.264 1.00 78.44 187 ASP A CA 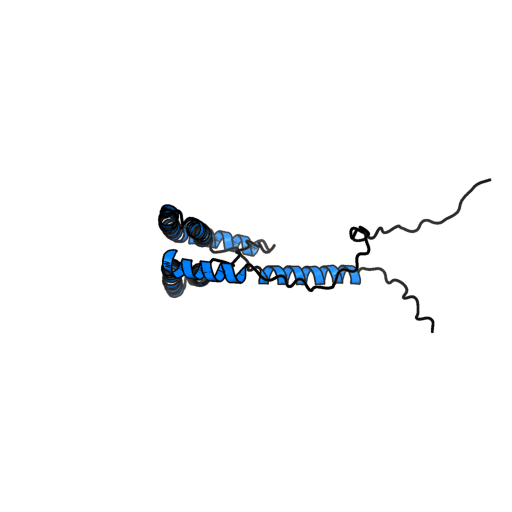1
ATOM 1429 C C . ASP A 1 187 ? 45.850 5.192 6.549 1.00 78.44 187 ASP A C 1
ATOM 1431 O O . ASP A 1 187 ? 46.451 6.274 6.531 1.00 78.44 187 ASP A O 1
ATOM 1435 N N . ALA A 1 188 ? 45.749 4.492 7.687 1.00 73.81 188 ALA A N 1
ATOM 1436 C CA . ALA A 1 188 ? 46.343 4.949 8.941 1.00 73.81 188 ALA A CA 1
ATOM 1437 C C . ALA A 1 188 ? 47.874 4.745 8.936 1.00 73.81 188 ALA A C 1
ATOM 1439 O O . ALA A 1 188 ? 48.353 3.667 8.583 1.00 73.81 188 ALA A O 1
ATOM 1440 N N . PRO A 1 189 ? 48.676 5.741 9.364 1.00 76.81 189 PRO A N 1
ATOM 1441 C CA . PRO A 1 189 ? 50.122 5.571 9.470 1.00 76.81 189 PRO A CA 1
ATOM 1442 C C . PRO A 1 189 ? 50.465 4.471 10.486 1.00 76.81 189 PRO A C 1
ATOM 1444 O O . PRO A 1 189 ? 49.948 4.474 11.604 1.00 76.81 189 PRO A O 1
ATOM 1447 N N . ASP A 1 190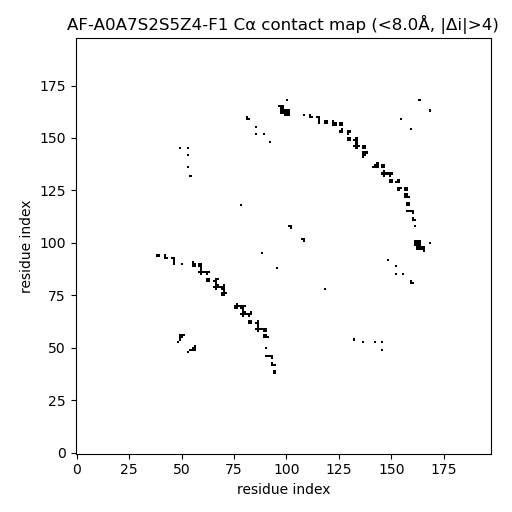 ? 51.352 3.553 10.093 1.00 73.31 190 ASP A N 1
ATOM 1448 C CA . ASP A 1 190 ? 51.752 2.379 10.878 1.00 73.31 190 ASP A CA 1
ATOM 1449 C C . ASP A 1 190 ? 52.442 2.819 12.180 1.00 73.31 190 ASP A C 1
ATOM 1451 O O . ASP A 1 190 ? 53.591 3.274 12.196 1.00 73.31 190 ASP A O 1
ATOM 1455 N N . TYR A 1 191 ? 51.704 2.780 13.289 1.00 59.81 191 TYR A N 1
ATOM 1456 C CA . TYR A 1 191 ? 52.224 3.180 14.590 1.00 59.81 191 TYR A CA 1
ATOM 1457 C C . TYR A 1 191 ? 53.087 2.052 15.171 1.00 59.81 191 TYR A C 1
ATOM 1459 O O . TYR A 1 191 ? 52.674 0.889 15.166 1.00 59.81 191 TYR A O 1
ATOM 1467 N N . PRO A 1 192 ? 54.275 2.362 15.728 1.00 62.19 192 PRO A N 1
ATOM 1468 C CA . PRO A 1 192 ? 55.141 1.344 16.302 1.00 62.19 192 PRO A CA 1
ATOM 1469 C C . PRO A 1 192 ? 54.410 0.632 17.445 1.00 62.19 192 PRO A C 1
ATOM 1471 O O . PRO A 1 192 ? 54.087 1.234 18.472 1.00 62.19 192 PRO A O 1
ATOM 1474 N N . ARG A 1 193 ? 54.141 -0.669 17.269 1.00 62.59 193 ARG A N 1
ATOM 1475 C CA . ARG A 1 193 ? 53.639 -1.527 18.346 1.00 62.59 193 ARG A CA 1
ATOM 1476 C C . ARG A 1 193 ? 54.691 -1.561 19.451 1.00 62.59 193 ARG A C 1
ATOM 1478 O O . ARG A 1 193 ? 55.734 -2.189 19.279 1.00 62.59 193 ARG A O 1
ATOM 1485 N N . TYR A 1 194 ? 54.431 -0.900 20.578 1.00 57.00 194 TYR A N 1
ATOM 1486 C CA . TYR A 1 194 ? 55.264 -1.056 21.768 1.00 57.00 194 TYR A CA 1
ATOM 1487 C C . TYR A 1 194 ? 55.274 -2.538 22.156 1.00 57.00 194 TYR A C 1
ATOM 1489 O O . TYR A 1 194 ? 54.230 -3.129 22.435 1.00 57.00 194 TYR A O 1
ATOM 1497 N N . GLY A 1 195 ? 56.459 -3.144 22.064 1.00 50.84 195 GLY A N 1
ATOM 1498 C CA . GLY A 1 195 ? 56.673 -4.564 22.298 1.00 50.84 195 GLY A CA 1
ATOM 1499 C C . GLY A 1 195 ? 56.251 -4.966 23.704 1.00 50.84 195 GLY A C 1
ATOM 1500 O O . GLY A 1 195 ? 56.467 -4.225 24.664 1.00 50.84 195 GLY A O 1
ATOM 1501 N N . ALA A 1 196 ? 55.655 -6.154 23.802 1.00 54.88 196 ALA A N 1
ATOM 1502 C CA . ALA A 1 196 ? 55.456 -6.852 25.059 1.00 54.88 196 ALA A CA 1
ATOM 1503 C C . ALA A 1 196 ? 56.812 -6.960 25.770 1.00 54.88 196 ALA A C 1
ATOM 1505 O O . ALA A 1 196 ? 57.700 -7.698 25.344 1.00 54.88 196 ALA A O 1
ATOM 1506 N N . VAL A 1 197 ? 56.986 -6.150 26.808 1.00 51.19 197 VAL A N 1
ATOM 1507 C CA . VAL A 1 197 ? 58.064 -6.317 27.774 1.00 51.19 197 VAL A CA 1
ATOM 1508 C C . VAL A 1 197 ? 57.671 -7.495 28.658 1.00 51.19 197 VAL A C 1
ATOM 1510 O O . VAL A 1 197 ? 56.649 -7.442 29.342 1.00 51.19 197 VAL A O 1
ATOM 1513 N N . ASN A 1 198 ? 58.438 -8.577 28.519 1.00 50.03 198 ASN A N 1
ATOM 1514 C CA . ASN A 1 198 ? 58.339 -9.797 29.321 1.00 50.03 198 ASN A CA 1
ATOM 1515 C C . ASN A 1 198 ? 58.628 -9.522 30.798 1.00 50.03 198 ASN A C 1
ATOM 1517 O O . ASN A 1 198 ? 59.519 -8.681 31.065 1.00 50.03 198 ASN A O 1
#

Nearest PDB structures (foldseek):
  5arm-assembly1_A  TM=2.591E-01  e=6.596E+00  Methylosinus trichosporium OB3b
  5nqm-assembly1_A  TM=3.057E-01  e=9.776E+00  Methylosinus trichosporium OB3b
  5c5b-assembly2_C  TM=2.418E-01  e=8.259E+00  Homo sapiens

Radius of gyration: 27.38 Å; Cα contacts (8 Å, |Δi|>4): 153; chains: 1; bounding box: 84×47×63 Å

Organism: NCBI:txid96639

InterPro domains:
  IPR005185 Inner membrane component domain [PF03733] (45-96)
  IPR005185 Inner membrane component domain [PF03733] (114-162)
  IPR052937 Inner membrane integral protein [PTHR42903] (37-165)